Protein AF-A0A3C0AUP3-F1 (afdb_monomer_lite)

Foldseek 3Di:
DDDDDDDDDDDDDDDDDDPDPDDDDPDDPDDPPPQPDFAEAEELADPVPDPPVLSVLNVVQGHYFYQNLWDKDFDDQDPVLLVVVLVFLEEEELDPVLLVLCVPPPLQSNCVSRLAGEYEYLAPVSVVVLCVDPSCVSYHYDYFPFSDDVSSLVVVVVDDLGQYEYEAAPVCVPPDPHPPSYHYRYGMYTDDDPVSLVVSLCSLVVSKDWDADPVPGIRIHAHAEYEDEALSSVVSVVVSCVVCVVRHDPAHAAAYLDDRNQVSQCVVPHGHDFAPGRHPSVVRSSVVRSDD

Secondary structure (DSSP, 8-state):
----------------------------S-------S-EEEEESS-GGGS-HHHHHHHHHHSEEEE----EEEEPPPPHHHHHHHHT-SEEEE-SHHHHHHHHHHTHHHHHHH-TT-EEEES-HHHHHHHHT-GGGTTSEEE--SSSSHHHHHHHHHHS----EEEEEEGGGGGS----TTEEEEEEEEEE--HHHHHHHHHHHHHH--EEEETTTEEEEPEEEEEEE-SHHHHHHHHHHHHH-GGGEEEEEEEEESSHHHHHHHGGGT--EE--SS-SSHHHHHHHHHH--

Radius of gyration: 23.31 Å; chains: 1; bounding box: 85×40×67 Å

Structure (mmCIF, N/CA/C/O backbone):
data_AF-A0A3C0AUP3-F1
#
_entry.id   AF-A0A3C0AUP3-F1
#
loop_
_atom_site.group_PDB
_atom_site.id
_atom_site.type_symbol
_atom_site.label_atom_id
_atom_site.label_alt_id
_atom_site.label_comp_id
_atom_site.label_asym_id
_atom_site.label_entity_id
_atom_site.label_seq_id
_atom_site.pdbx_PDB_ins_code
_atom_site.Cartn_x
_atom_site.Cartn_y
_atom_site.Cartn_z
_atom_site.occupancy
_atom_site.B_iso_or_equiv
_atom_site.auth_seq_id
_atom_site.auth_comp_id
_atom_site.auth_asym_id
_atom_site.auth_atom_id
_atom_site.pdbx_PDB_model_num
ATOM 1 N N . MET A 1 1 ? 55.447 20.901 16.775 1.00 31.39 1 MET A N 1
ATOM 2 C CA . MET A 1 1 ? 55.086 22.235 17.278 1.00 31.39 1 MET A CA 1
ATOM 3 C C . MET A 1 1 ? 53.971 22.727 16.378 1.00 31.39 1 MET A C 1
ATOM 5 O O . MET A 1 1 ? 54.200 22.839 15.185 1.00 31.39 1 MET A O 1
ATOM 9 N N . GLU A 1 2 ? 52.789 22.839 16.980 1.00 30.27 2 GLU A N 1
ATOM 10 C CA . GLU A 1 2 ? 51.561 23.500 16.511 1.00 30.27 2 GLU A CA 1
ATOM 11 C C . GLU A 1 2 ? 50.776 22.915 15.317 1.00 30.27 2 GLU A C 1
ATOM 13 O O . GLU A 1 2 ? 51.163 22.975 14.154 1.00 30.27 2 GLU A O 1
ATOM 18 N N . GLN A 1 3 ? 49.611 22.362 15.684 1.00 28.72 3 GLN A N 1
ATOM 19 C CA . GLN A 1 3 ? 48.396 22.220 14.876 1.00 28.72 3 GLN A CA 1
ATOM 20 C C 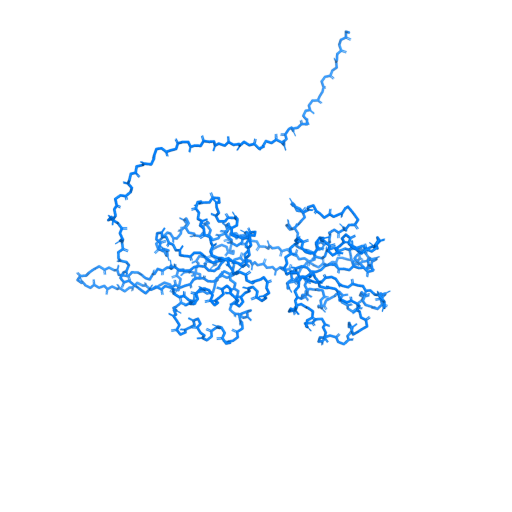. GLN A 1 3 ? 47.790 23.596 14.546 1.00 28.72 3 GLN A C 1
ATOM 22 O O . GLN A 1 3 ? 48.057 24.571 15.250 1.00 28.72 3 GLN A O 1
ATOM 27 N N . PRO A 1 4 ? 46.824 23.618 13.613 1.00 31.97 4 PRO A N 1
ATOM 28 C CA . PRO A 1 4 ? 45.550 24.242 13.947 1.00 31.97 4 PRO A CA 1
ATOM 29 C C . PRO A 1 4 ? 44.333 23.342 13.681 1.00 31.97 4 PRO A C 1
ATOM 31 O O . PRO A 1 4 ? 44.315 22.492 12.791 1.00 31.97 4 PRO A O 1
ATOM 34 N N . GLU A 1 5 ? 43.330 23.567 14.527 1.00 29.69 5 GLU A N 1
ATOM 35 C CA . GLU A 1 5 ? 41.989 22.993 14.572 1.00 29.69 5 GLU A CA 1
ATOM 36 C C . GLU A 1 5 ? 41.148 23.322 13.331 1.00 29.69 5 GLU A C 1
ATOM 38 O O . GLU A 1 5 ? 41.246 24.410 12.766 1.00 29.69 5 GLU A O 1
ATOM 43 N N . THR A 1 6 ? 40.227 22.422 12.975 1.00 26.83 6 THR A N 1
ATOM 44 C CA . THR A 1 6 ? 38.806 22.774 12.788 1.00 26.83 6 THR A CA 1
ATOM 45 C C . THR A 1 6 ? 37.937 21.514 12.707 1.00 26.83 6 THR A C 1
ATOM 47 O O . THR A 1 6 ? 38.007 20.725 11.773 1.00 26.83 6 THR A O 1
ATOM 50 N N . ASP A 1 7 ? 37.140 21.350 13.761 1.00 23.80 7 ASP A N 1
ATOM 51 C CA . ASP A 1 7 ? 35.720 21.000 13.773 1.00 23.80 7 ASP A CA 1
ATOM 52 C C . ASP A 1 7 ? 35.150 19.763 13.042 1.00 23.80 7 ASP A C 1
ATOM 54 O O . ASP A 1 7 ? 35.050 19.672 11.824 1.00 23.80 7 ASP A O 1
ATOM 58 N N . ARG A 1 8 ? 34.528 18.928 13.891 1.00 29.02 8 ARG A N 1
ATOM 59 C CA . ARG A 1 8 ? 33.226 18.261 13.704 1.00 29.02 8 ARG A CA 1
ATOM 60 C C . ARG A 1 8 ? 33.082 17.309 12.513 1.00 29.02 8 ARG A C 1
ATOM 62 O O . ARG A 1 8 ? 32.451 17.624 11.509 1.00 29.02 8 ARG A O 1
ATOM 69 N N . VAL A 1 9 ? 33.404 16.041 12.767 1.00 25.95 9 VAL A N 1
ATOM 70 C CA . VAL A 1 9 ? 32.610 14.931 12.221 1.00 25.95 9 VAL A CA 1
ATOM 71 C C . VAL A 1 9 ? 31.988 14.174 13.385 1.00 25.95 9 VAL A C 1
ATOM 73 O O . VAL A 1 9 ? 32.650 13.449 14.123 1.00 25.95 9 VAL A O 1
ATOM 76 N N . ALA A 1 10 ? 30.694 14.426 13.565 1.00 22.98 10 ALA A N 1
ATOM 77 C CA . ALA A 1 10 ? 29.842 13.781 14.540 1.00 22.98 10 ALA A CA 1
ATOM 78 C C . ALA A 1 10 ? 29.720 12.279 14.241 1.00 22.98 10 ALA A C 1
ATOM 80 O O . ALA A 1 10 ? 29.172 11.845 13.229 1.00 22.98 10 ALA A O 1
ATOM 81 N N . SER A 1 11 ? 30.238 11.510 15.183 1.00 23.23 11 SER A N 1
ATOM 82 C CA . SER A 1 11 ? 29.760 10.216 15.647 1.00 23.23 11 SER A CA 1
ATOM 83 C C . SER A 1 11 ? 28.237 10.050 15.576 1.00 23.23 11 SER A C 1
ATOM 85 O O . SER A 1 11 ? 27.538 10.749 16.294 1.00 23.23 11 SER A O 1
ATOM 87 N N . ILE A 1 12 ? 27.729 9.055 14.831 1.00 25.02 12 ILE A N 1
ATOM 88 C CA . ILE A 1 12 ? 26.476 8.340 15.170 1.00 25.02 12 ILE A CA 1
ATOM 89 C C . ILE A 1 12 ? 26.575 6.865 14.719 1.00 25.02 12 ILE A C 1
ATOM 91 O O . ILE A 1 12 ? 25.921 6.414 13.783 1.00 25.02 12 ILE A O 1
ATOM 95 N N . PHE A 1 13 ? 27.402 6.096 15.424 1.00 25.95 13 PHE A N 1
ATOM 96 C CA . PHE A 1 13 ? 27.106 4.700 15.744 1.00 25.95 13 PHE A CA 1
ATOM 97 C C . PHE A 1 13 ? 26.850 4.675 17.249 1.00 25.95 13 PHE A C 1
ATOM 99 O O . PHE A 1 13 ? 27.797 4.760 18.019 1.00 25.95 13 PHE A O 1
ATOM 106 N N . TYR A 1 14 ? 25.587 4.596 17.665 1.00 23.02 14 TYR A N 1
ATOM 107 C CA . TYR A 1 14 ? 25.226 4.211 19.028 1.00 23.02 14 TYR A CA 1
ATOM 108 C C . TYR A 1 14 ? 23.968 3.345 18.980 1.00 23.02 14 TYR A C 1
ATOM 110 O O . TYR A 1 14 ? 22.836 3.814 18.912 1.00 23.02 14 TYR A O 1
ATOM 118 N N . PHE A 1 15 ? 24.219 2.037 18.960 1.00 25.83 15 PHE A N 1
ATOM 119 C CA . PHE A 1 15 ? 23.380 1.059 19.633 1.00 25.83 15 PHE A CA 1
ATOM 120 C C . PHE A 1 15 ? 23.578 1.292 21.136 1.00 25.83 15 PHE A C 1
ATOM 122 O O . PHE A 1 15 ? 24.656 0.999 21.645 1.00 25.83 15 PHE A O 1
ATOM 129 N N . GLU A 1 16 ? 22.565 1.774 21.853 1.00 22.83 16 GLU A N 1
ATOM 130 C CA . GLU A 1 16 ? 22.506 1.590 23.304 1.00 22.83 16 GLU A CA 1
ATOM 131 C C . GLU A 1 16 ? 21.359 0.649 23.655 1.00 22.83 16 GLU A C 1
ATOM 133 O O . GLU A 1 16 ? 20.175 0.934 23.476 1.00 22.83 16 GLU A O 1
ATOM 138 N N . ARG A 1 17 ? 21.767 -0.511 24.174 1.00 25.06 17 ARG A N 1
ATOM 139 C CA . ARG A 1 17 ? 21.008 -1.296 25.139 1.00 25.06 17 ARG A CA 1
ATOM 140 C C . ARG A 1 17 ? 20.703 -0.397 26.335 1.00 25.06 17 ARG A C 1
ATOM 142 O O . ARG A 1 17 ? 21.597 -0.135 27.130 1.00 25.06 17 ARG A O 1
ATOM 149 N N . VAL A 1 18 ? 19.442 -0.043 26.530 1.00 21.59 18 VAL A N 1
ATOM 150 C CA . VAL A 1 18 ? 18.950 0.260 27.875 1.00 21.59 18 VAL A CA 1
ATOM 151 C C . VAL A 1 18 ? 18.301 -1.011 28.401 1.00 21.59 18 VAL A C 1
ATOM 153 O O . VAL A 1 18 ? 17.183 -1.373 28.040 1.00 21.59 18 VAL A O 1
ATOM 156 N N . ILE A 1 19 ? 19.060 -1.727 29.230 1.00 25.47 19 ILE A N 1
ATOM 157 C CA . ILE A 1 19 ? 18.513 -2.685 30.185 1.00 25.47 19 ILE A CA 1
ATOM 158 C C . ILE A 1 19 ? 17.767 -1.840 31.216 1.00 25.47 19 ILE A C 1
ATOM 160 O O . ILE A 1 19 ? 18.381 -1.270 32.111 1.00 25.47 19 ILE A O 1
ATOM 164 N N . ASN A 1 20 ? 16.449 -1.737 31.073 1.00 22.84 20 ASN A N 1
ATOM 165 C CA . ASN A 1 20 ? 15.593 -1.256 32.146 1.00 22.84 20 ASN A CA 1
ATOM 166 C C . ASN A 1 20 ? 15.032 -2.477 32.873 1.00 22.84 20 ASN A C 1
ATOM 168 O O . ASN A 1 20 ? 14.064 -3.101 32.442 1.00 22.84 20 ASN A O 1
ATOM 172 N N . ILE A 1 21 ? 15.691 -2.824 33.979 1.00 25.58 21 ILE A N 1
ATOM 173 C CA . ILE A 1 21 ? 15.114 -3.648 35.038 1.00 25.58 21 ILE A CA 1
ATOM 174 C C . ILE A 1 21 ? 14.026 -2.785 35.680 1.00 25.58 21 ILE A C 1
ATOM 176 O O . ILE A 1 21 ? 14.316 -1.953 36.534 1.00 25.58 21 ILE A O 1
ATOM 180 N N . PHE A 1 22 ? 12.776 -2.960 35.254 1.00 24.69 22 PHE A N 1
ATOM 181 C CA . PHE A 1 22 ? 11.633 -2.569 36.068 1.00 24.69 22 PHE A CA 1
ATOM 182 C C . PHE A 1 22 ? 11.061 -3.818 36.718 1.00 24.69 22 PHE A C 1
ATOM 184 O O . PHE A 1 22 ? 10.648 -4.771 36.058 1.00 24.69 22 PHE A O 1
ATOM 191 N N . VAL A 1 23 ? 11.107 -3.787 38.045 1.00 25.53 23 VAL A N 1
ATOM 192 C CA . VAL A 1 23 ? 10.466 -4.719 38.962 1.00 25.53 23 VAL A CA 1
ATOM 193 C C . VAL A 1 23 ? 9.013 -4.902 38.529 1.00 25.53 23 VAL A C 1
ATOM 195 O O . VAL A 1 23 ? 8.250 -3.940 38.464 1.00 25.53 23 VAL A O 1
ATOM 198 N N . ALA A 1 24 ? 8.645 -6.143 38.215 1.00 26.62 24 ALA A N 1
ATOM 199 C CA . ALA A 1 24 ? 7.267 -6.532 37.981 1.00 26.62 24 ALA A CA 1
ATOM 200 C C . ALA A 1 24 ? 6.465 -6.308 39.270 1.00 26.62 24 ALA A C 1
ATOM 202 O O . ALA A 1 24 ? 6.521 -7.117 40.195 1.00 26.62 24 ALA A O 1
ATOM 203 N N . ALA A 1 25 ? 5.725 -5.204 39.341 1.00 25.94 25 ALA A N 1
ATOM 204 C CA . ALA A 1 25 ? 4.598 -5.114 40.252 1.00 25.94 25 ALA A CA 1
ATOM 205 C C . ALA A 1 25 ? 3.462 -5.968 39.657 1.00 25.94 25 ALA A C 1
ATOM 207 O O . ALA A 1 25 ? 3.176 -5.834 38.461 1.00 25.94 25 ALA A O 1
ATOM 208 N N . PRO A 1 26 ? 2.823 -6.865 40.427 1.00 26.72 26 PRO A N 1
ATOM 209 C CA . PRO A 1 26 ? 1.690 -7.628 39.928 1.00 26.72 26 PRO A CA 1
ATOM 210 C C . PRO A 1 26 ? 0.547 -6.651 39.634 1.00 26.72 26 PRO A C 1
ATOM 212 O O . PRO A 1 26 ? -0.009 -6.035 40.541 1.00 26.72 26 PRO A O 1
ATOM 215 N N . VAL A 1 27 ? 0.217 -6.475 38.353 1.00 31.92 27 VAL A N 1
ATOM 216 C CA . VAL A 1 27 ? -0.962 -5.707 37.947 1.00 31.92 27 VAL A CA 1
ATOM 217 C C . VAL A 1 27 ? -2.180 -6.522 38.361 1.00 31.92 27 VAL A C 1
ATOM 219 O O . VAL A 1 27 ? -2.434 -7.596 37.815 1.00 31.92 27 VAL A O 1
ATOM 222 N N . SER A 1 28 ? -2.881 -6.022 39.377 1.00 29.12 28 SER A N 1
ATOM 223 C CA . SER A 1 28 ? -4.125 -6.597 39.875 1.00 29.12 28 SER A CA 1
ATOM 224 C C . SER A 1 28 ? -5.154 -6.692 38.743 1.00 29.12 28 SER A C 1
ATOM 226 O O . SER A 1 28 ? -5.215 -5.837 37.858 1.00 29.12 28 SER A O 1
ATOM 228 N N . SER A 1 29 ? -5.939 -7.761 38.754 1.00 36.09 29 SER A N 1
ATOM 229 C CA . SER A 1 29 ? -6.858 -8.182 37.695 1.00 36.09 29 SER A CA 1
ATOM 230 C C . SER A 1 29 ? -8.161 -7.375 37.591 1.00 36.09 29 SER A C 1
ATOM 232 O O . SER A 1 29 ? -9.115 -7.854 36.982 1.00 36.09 29 SER A O 1
ATOM 234 N N . GLU A 1 30 ? -8.232 -6.162 38.134 1.00 36.84 30 GLU A N 1
ATOM 235 C CA . GLU A 1 30 ? -9.473 -5.385 38.218 1.00 36.84 30 GLU A CA 1
ATOM 236 C C . GLU A 1 30 ? -9.267 -3.942 37.757 1.00 36.84 30 GLU A C 1
ATOM 238 O O . GLU A 1 30 ? -9.132 -3.033 38.557 1.00 36.84 30 GLU A O 1
ATOM 243 N N . ASP A 1 31 ? -9.237 -3.740 36.440 1.00 33.03 31 ASP A N 1
ATOM 244 C CA . ASP A 1 31 ? -9.545 -2.441 35.822 1.00 33.03 31 ASP A CA 1
ATOM 245 C C . ASP A 1 31 ? -9.979 -2.653 34.360 1.00 33.03 31 ASP A C 1
ATOM 247 O O . ASP A 1 31 ? -9.465 -2.078 33.401 1.00 33.03 31 ASP A O 1
ATOM 251 N N . ARG A 1 32 ? -1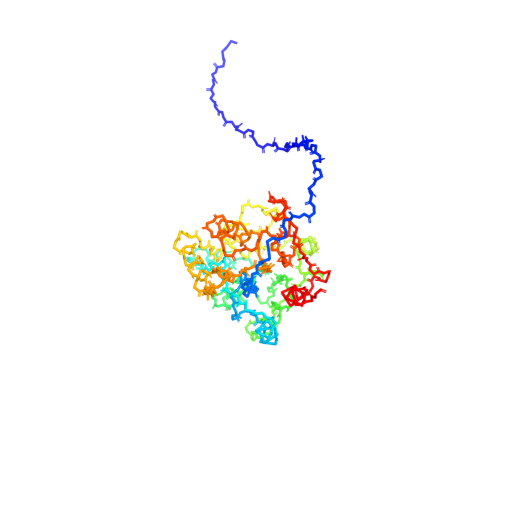0.945 -3.557 34.148 1.00 37.94 32 ARG A N 1
ATOM 252 C CA . ARG A 1 32 ? -11.695 -3.568 32.887 1.00 37.94 32 ARG A CA 1
ATOM 253 C C . ARG A 1 32 ? -12.739 -2.465 32.978 1.00 37.94 32 ARG A C 1
ATOM 255 O O . ARG A 1 32 ? -13.850 -2.715 33.439 1.00 37.94 32 ARG A O 1
ATOM 262 N N . ARG A 1 33 ? -12.408 -1.255 32.516 1.00 47.78 33 ARG A N 1
ATOM 263 C CA . ARG A 1 33 ? -13.438 -0.271 32.158 1.00 47.78 33 ARG A CA 1
ATOM 264 C C . ARG A 1 33 ? -14.380 -0.935 31.157 1.00 47.78 33 ARG A C 1
ATOM 266 O O . ARG A 1 33 ? -14.000 -1.238 30.028 1.00 47.78 33 ARG A O 1
ATOM 273 N N . ILE A 1 34 ? -15.597 -1.235 31.599 1.00 48.25 34 ILE A N 1
ATOM 274 C CA . ILE A 1 34 ? -16.638 -1.781 30.736 1.00 48.25 34 ILE A CA 1
ATOM 275 C C . ILE A 1 34 ? -17.122 -0.620 29.871 1.00 48.25 34 ILE A C 1
ATOM 277 O O . ILE A 1 34 ? -17.916 0.208 30.312 1.00 48.25 34 ILE A O 1
ATOM 281 N N . TYR A 1 35 ? -16.614 -0.531 28.643 1.00 51.62 35 TYR A N 1
ATOM 282 C CA . TYR A 1 35 ? -17.151 0.398 27.657 1.00 51.62 35 TYR A CA 1
ATOM 283 C C . TYR A 1 35 ? -18.581 -0.030 27.314 1.00 51.62 35 TYR A C 1
ATOM 285 O O . TYR A 1 35 ? -18.813 -1.139 26.837 1.00 51.62 35 TYR A O 1
ATOM 293 N N . SER A 1 36 ? -19.549 0.837 27.603 1.00 56.88 36 SER A N 1
ATOM 294 C CA . SER A 1 36 ? -20.980 0.580 27.408 1.00 56.88 36 SER A CA 1
ATOM 295 C C . SER A 1 36 ? -21.523 1.102 26.066 1.00 56.88 36 SER A C 1
ATOM 297 O O . SER A 1 36 ? -22.707 0.893 25.770 1.00 56.88 36 SER A O 1
ATOM 299 N N . GLY A 1 37 ? -20.682 1.776 25.265 1.00 65.19 37 GLY A N 1
ATOM 300 C CA . GLY A 1 37 ? -20.965 2.219 23.892 1.00 65.19 37 GLY A CA 1
ATOM 301 C C . GLY A 1 37 ? -20.633 1.161 22.834 1.00 65.19 37 GLY A C 1
ATOM 302 O O . GLY A 1 37 ? -20.264 0.032 23.163 1.00 65.19 37 GLY A O 1
ATOM 303 N N . ARG A 1 38 ? -20.794 1.486 21.544 1.00 81.94 38 ARG A N 1
ATOM 304 C CA . ARG A 1 38 ? -20.503 0.531 20.464 1.00 81.94 38 ARG A CA 1
ATOM 305 C C . ARG A 1 38 ? -18.998 0.358 20.302 1.00 81.94 38 ARG A C 1
ATOM 307 O O . ARG A 1 38 ? -18.231 1.320 20.295 1.00 81.94 38 ARG A O 1
ATOM 314 N N . MET A 1 39 ? -18.589 -0.882 20.072 1.00 89.56 39 MET A N 1
ATOM 315 C CA . MET A 1 39 ? -17.222 -1.197 19.681 1.00 89.56 39 MET A CA 1
ATOM 316 C C . MET A 1 39 ? -17.054 -0.901 18.190 1.00 89.56 39 MET A C 1
ATOM 318 O O . MET A 1 39 ? -17.775 -1.459 17.368 1.00 89.56 39 MET A O 1
ATOM 322 N N . SER A 1 40 ? -16.107 -0.030 17.853 1.00 94.25 40 SER A N 1
ATOM 323 C CA . SER A 1 40 ? -15.775 0.350 16.478 1.00 94.25 40 SER A CA 1
ATOM 324 C C . SER A 1 40 ? -14.390 -0.155 16.083 1.00 94.25 40 SER A C 1
ATOM 326 O O . SER A 1 40 ? -13.524 -0.412 16.927 1.00 94.25 40 SER A O 1
ATOM 328 N N . TRP A 1 41 ? -14.178 -0.308 14.783 1.00 96.50 41 TRP A N 1
ATOM 329 C CA . TRP A 1 41 ? -12.936 -0.778 14.178 1.00 96.50 41 TRP A CA 1
ATOM 330 C C . TRP A 1 41 ? -12.337 0.323 13.306 1.00 96.50 41 TRP A C 1
ATOM 332 O O . TRP A 1 41 ? -13.061 0.971 12.563 1.00 96.50 41 TRP A O 1
ATOM 342 N N . LEU A 1 42 ? -11.026 0.539 13.368 1.00 97.81 42 LEU A N 1
ATOM 343 C CA . LEU A 1 42 ? -10.335 1.567 12.587 1.00 97.81 42 LEU A CA 1
ATOM 344 C C . LEU A 1 42 ? -9.436 0.924 11.531 1.00 97.81 42 LEU A C 1
ATOM 346 O O . LEU A 1 42 ? -8.604 0.079 11.845 1.00 97.81 42 LEU A O 1
ATOM 350 N N . ILE A 1 43 ? -9.543 1.365 10.282 1.00 97.94 43 ILE A N 1
ATOM 351 C CA . ILE A 1 43 ? -8.671 0.947 9.185 1.00 97.94 43 ILE A CA 1
ATOM 352 C C . ILE A 1 43 ? -7.943 2.178 8.651 1.00 97.94 43 ILE A C 1
ATOM 354 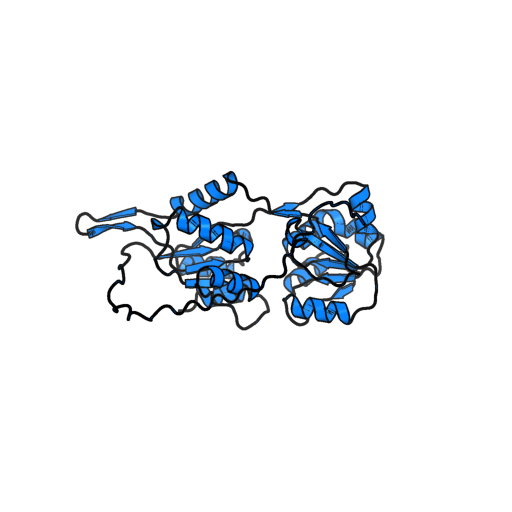O O . ILE A 1 43 ? -8.559 3.124 8.163 1.00 97.94 43 ILE A O 1
ATOM 358 N N . THR A 1 44 ? -6.609 2.162 8.699 1.00 96.31 44 THR A N 1
ATOM 359 C CA . THR A 1 44 ? -5.769 3.307 8.286 1.00 96.31 44 THR A CA 1
ATOM 360 C C . THR A 1 44 ? -5.558 3.411 6.763 1.00 96.31 44 THR A C 1
ATOM 362 O O . THR A 1 44 ? -4.550 3.939 6.283 1.00 96.31 44 THR A O 1
ATOM 365 N N . TYR A 1 45 ? -6.496 2.862 5.987 1.00 92.31 45 TYR A N 1
ATOM 366 C CA . TYR A 1 45 ? -6.446 2.662 4.536 1.00 92.31 45 TYR A CA 1
ATOM 367 C C . TYR A 1 45 ? -7.783 3.078 3.902 1.00 92.31 45 TYR A C 1
ATOM 369 O O . TYR A 1 45 ? -8.813 2.954 4.567 1.00 92.31 45 TYR A O 1
ATOM 377 N N . PRO A 1 46 ? -7.808 3.590 2.656 1.00 90.94 46 PRO A N 1
ATOM 378 C CA . PRO A 1 46 ? -9.053 4.038 2.042 1.00 90.94 46 PRO A CA 1
ATOM 379 C C . PRO A 1 46 ? -9.998 2.872 1.769 1.00 90.94 46 PRO A C 1
ATOM 381 O O . PRO A 1 46 ? -9.582 1.828 1.267 1.00 90.94 46 PRO A O 1
ATOM 384 N N . GLN A 1 47 ? -11.285 3.096 2.040 1.00 92.38 47 GLN A N 1
ATOM 385 C CA . GLN A 1 47 ? -12.356 2.130 1.788 1.00 92.38 47 GLN A CA 1
ATOM 386 C C . GLN A 1 47 ? -12.386 1.667 0.329 1.00 92.38 47 GLN A C 1
ATOM 388 O O . GLN A 1 47 ? -12.572 0.488 0.060 1.00 92.38 47 GLN A O 1
ATOM 393 N N . THR A 1 48 ? -12.138 2.581 -0.613 1.00 89.62 48 THR A N 1
ATOM 394 C CA . THR A 1 48 ? -12.144 2.308 -2.060 1.00 89.62 48 THR A CA 1
ATOM 395 C C . THR A 1 48 ? -11.072 1.316 -2.510 1.00 89.62 48 THR A C 1
ATOM 397 O O . THR A 1 48 ? -11.143 0.806 -3.622 1.00 89.62 48 THR A O 1
ATOM 400 N N . ALA A 1 49 ? -10.071 1.042 -1.670 1.00 86.69 49 ALA A N 1
ATOM 401 C CA . ALA A 1 49 ? -9.016 0.075 -1.949 1.00 86.69 49 ALA A CA 1
ATOM 402 C C . ALA A 1 49 ? -9.229 -1.273 -1.232 1.00 86.69 49 ALA A C 1
ATOM 404 O O . ALA A 1 49 ? -8.379 -2.158 -1.332 1.00 86.69 49 ALA A O 1
ATOM 405 N N . ILE A 1 50 ? -10.338 -1.429 -0.504 1.00 90.38 50 ILE A N 1
ATOM 406 C CA . ILE A 1 50 ? -10.747 -2.684 0.127 1.00 90.38 50 ILE A CA 1
ATOM 407 C C . ILE A 1 50 ? -11.611 -3.459 -0.880 1.00 90.38 50 ILE A C 1
ATOM 409 O O . ILE A 1 50 ? -12.566 -2.886 -1.406 1.00 90.38 50 ILE A O 1
ATOM 413 N N . PRO A 1 51 ? -11.318 -4.745 -1.149 1.00 91.25 51 PRO A N 1
ATOM 414 C CA . PRO A 1 51 ? -12.192 -5.599 -1.951 1.00 91.25 51 PRO A CA 1
ATOM 415 C C . PRO A 1 51 ? -13.640 -5.575 -1.449 1.00 91.25 51 PRO A C 1
ATOM 417 O O . PRO A 1 51 ? -13.876 -5.638 -0.241 1.00 91.25 51 PRO A O 1
ATOM 420 N N . GLU A 1 52 ? -14.607 -5.503 -2.364 1.00 93.00 52 GLU A N 1
ATOM 421 C CA . GLU A 1 52 ? -16.025 -5.328 -2.021 1.00 93.00 52 GLU A CA 1
ATOM 422 C C . GLU A 1 52 ? -16.538 -6.419 -1.070 1.00 93.00 52 GLU A C 1
ATOM 424 O O . GLU A 1 52 ? -17.220 -6.123 -0.087 1.00 93.00 52 GLU A O 1
ATOM 429 N N . ASP A 1 53 ? -16.132 -7.670 -1.298 1.00 95.50 53 ASP A N 1
ATOM 430 C CA . ASP A 1 53 ? -16.494 -8.806 -0.453 1.00 95.50 53 ASP A CA 1
ATOM 431 C C . ASP A 1 53 ? -16.032 -8.620 1.006 1.00 95.50 53 ASP A C 1
ATOM 433 O O . ASP A 1 53 ? -16.763 -8.926 1.952 1.00 95.50 53 ASP A O 1
ATOM 437 N N . LEU A 1 54 ? -14.843 -8.043 1.206 1.00 95.25 54 LEU A N 1
ATOM 438 C CA . LEU A 1 54 ? -14.308 -7.734 2.530 1.00 95.25 54 LEU A CA 1
ATOM 439 C C . LEU A 1 54 ? -14.986 -6.512 3.148 1.00 95.25 54 LEU A C 1
ATOM 441 O O . LEU A 1 54 ? -15.288 -6.529 4.340 1.00 95.25 54 LEU A O 1
ATOM 445 N N . ALA A 1 55 ? -15.265 -5.477 2.353 1.00 94.06 55 ALA A N 1
ATOM 446 C CA . ALA A 1 55 ? -15.963 -4.282 2.820 1.00 94.06 55 ALA A CA 1
ATOM 447 C C . ALA A 1 55 ? -17.365 -4.625 3.355 1.00 94.06 55 ALA A C 1
ATOM 449 O O . ALA A 1 55 ? -17.755 -4.151 4.423 1.00 94.06 55 ALA A O 1
ATOM 450 N N . GLN A 1 56 ? -18.090 -5.513 2.665 1.00 94.19 56 GLN A N 1
ATOM 451 C CA . GLN A 1 56 ? -19.394 -6.008 3.110 1.00 94.19 56 GLN A CA 1
ATOM 452 C C . GLN A 1 56 ? -19.297 -6.817 4.413 1.00 94.19 56 GLN A C 1
ATOM 454 O O . GLN A 1 56 ? -20.149 -6.674 5.291 1.00 94.19 56 GLN A O 1
ATOM 459 N N . ARG A 1 57 ? -18.265 -7.659 4.569 1.00 95.75 57 ARG A N 1
ATOM 460 C CA . ARG A 1 57 ? -18.033 -8.421 5.811 1.00 95.75 57 ARG A CA 1
ATOM 461 C C . ARG A 1 57 ? -17.717 -7.498 6.987 1.00 95.75 57 ARG A C 1
ATOM 463 O O . ARG A 1 57 ? -18.341 -7.633 8.034 1.00 95.75 57 ARG A O 1
ATOM 470 N N . LEU A 1 58 ? -16.825 -6.526 6.795 1.00 94.75 58 LEU A N 1
ATOM 471 C CA . LEU A 1 58 ? -16.484 -5.514 7.800 1.00 94.75 58 LEU A CA 1
ATOM 472 C C . LEU A 1 58 ? -17.723 -4.741 8.270 1.00 94.75 58 LEU A C 1
ATOM 474 O O . LEU A 1 58 ? -17.953 -4.637 9.473 1.00 94.75 58 LEU A O 1
ATOM 478 N N . ALA A 1 59 ? -18.560 -4.283 7.333 1.00 91.56 59 ALA A N 1
ATOM 479 C CA . ALA A 1 59 ? -19.787 -3.546 7.639 1.00 91.56 59 ALA A CA 1
ATOM 480 C C . ALA A 1 59 ? -20.816 -4.369 8.436 1.00 91.56 59 ALA A C 1
ATOM 482 O O . ALA A 1 59 ? -21.545 -3.815 9.254 1.00 91.56 59 ALA A O 1
ATOM 483 N N . LYS A 1 60 ? -20.874 -5.692 8.221 1.00 92.12 60 LYS A N 1
ATOM 484 C CA . LYS A 1 60 ? -21.741 -6.599 8.993 1.00 92.12 60 LYS A CA 1
ATOM 485 C C . LYS A 1 60 ? -21.207 -6.880 10.399 1.00 92.12 60 LYS A C 1
ATOM 487 O O . LYS A 1 60 ? -21.996 -7.176 11.292 1.00 92.12 60 LYS A O 1
ATOM 492 N N . SER A 1 61 ? -19.890 -6.839 10.592 1.00 90.62 61 SER A N 1
ATOM 493 C CA . SER A 1 61 ? -19.251 -7.222 11.855 1.00 90.62 61 SER A CA 1
ATOM 494 C C . SER A 1 61 ? -19.150 -6.082 12.865 1.00 90.62 61 SER A C 1
ATOM 496 O O . SER A 1 61 ? -19.261 -6.334 14.064 1.00 90.62 61 SER A O 1
ATOM 498 N N . SER A 1 62 ? -18.897 -4.853 12.412 1.00 88.62 62 SER A N 1
ATOM 499 C CA . SER A 1 62 ? -18.639 -3.714 13.296 1.00 88.62 62 SER A CA 1
ATOM 500 C C . SER A 1 62 ? -18.797 -2.380 12.568 1.00 88.62 62 SER A C 1
ATOM 502 O O . SER A 1 62 ? -18.695 -2.304 11.341 1.00 88.62 62 SER A O 1
ATOM 504 N N . ASN A 1 63 ? -18.964 -1.300 13.333 1.00 91.69 63 ASN A N 1
ATOM 505 C CA . ASN A 1 63 ? -18.810 0.049 12.801 1.00 91.69 63 ASN A CA 1
ATOM 506 C C . ASN A 1 63 ? -17.344 0.264 12.393 1.00 91.69 63 ASN A C 1
ATOM 508 O O . ASN A 1 63 ? -16.470 0.422 13.246 1.00 91.69 63 ASN A O 1
ATOM 512 N N . THR A 1 64 ? -17.069 0.228 11.089 1.00 95.00 64 THR A N 1
ATOM 513 C CA . THR A 1 64 ? -15.708 0.334 10.551 1.00 95.00 64 THR A CA 1
ATOM 514 C C . THR A 1 64 ? -15.434 1.751 10.058 1.00 95.00 64 THR A C 1
ATOM 516 O O . THR A 1 64 ? -16.069 2.233 9.123 1.00 95.00 64 THR A O 1
ATOM 519 N N . ILE A 1 65 ? -14.447 2.400 10.666 1.00 96.19 65 ILE A N 1
ATOM 520 C CA . ILE A 1 65 ? -13.966 3.738 10.340 1.00 96.19 65 ILE A CA 1
ATOM 521 C C . ILE A 1 65 ? -12.794 3.603 9.373 1.00 96.19 65 ILE A C 1
ATOM 523 O O . ILE A 1 65 ? -11.757 3.029 9.712 1.00 96.19 65 ILE A O 1
ATOM 527 N N . TYR A 1 66 ? -12.924 4.181 8.185 1.00 96.38 66 TYR A N 1
ATOM 528 C CA . TYR A 1 66 ? -11.825 4.280 7.228 1.00 96.38 66 TYR A CA 1
ATOM 529 C C . TYR A 1 66 ? -11.159 5.646 7.368 1.00 96.38 66 TYR A C 1
ATOM 531 O O . TYR A 1 66 ? -11.728 6.665 6.985 1.00 96.38 66 TYR A O 1
ATOM 539 N N . CYS A 1 67 ? -9.945 5.673 7.916 1.00 96.69 67 CYS A N 1
ATOM 540 C CA . CYS A 1 67 ? -9.181 6.900 8.134 1.00 96.69 67 CYS A CA 1
ATOM 541 C C . CYS A 1 67 ? -7.793 6.767 7.495 1.00 96.69 67 CYS A C 1
ATOM 543 O O . CYS A 1 67 ? -6.845 6.343 8.157 1.00 96.69 67 CYS A O 1
ATOM 545 N N . PRO A 1 68 ? -7.643 7.063 6.192 1.00 94.06 68 PRO A N 1
ATOM 546 C CA . PRO A 1 68 ? -6.363 6.940 5.505 1.00 94.06 68 PRO A CA 1
ATOM 547 C C . PRO A 1 68 ? -5.303 7.836 6.146 1.00 94.06 68 PRO A C 1
ATOM 549 O O . PRO A 1 68 ? -5.408 9.057 6.121 1.00 94.06 68 PRO A O 1
ATOM 552 N N . LEU A 1 69 ? -4.235 7.234 6.670 1.00 93.88 69 LEU A N 1
ATOM 553 C CA . LEU A 1 69 ? -3.131 7.978 7.297 1.00 93.88 69 LEU A CA 1
ATOM 554 C C . LEU A 1 69 ? -1.944 8.154 6.351 1.00 93.88 69 LEU A C 1
ATOM 556 O O . LEU A 1 69 ? -0.795 8.269 6.777 1.00 93.88 69 LEU A O 1
ATOM 560 N N . ARG A 1 70 ? -2.203 8.122 5.045 1.00 88.62 70 ARG A N 1
ATOM 561 C CA . ARG A 1 70 ? -1.231 8.349 3.976 1.00 88.62 70 ARG A CA 1
ATOM 562 C C . ARG A 1 70 ? -1.897 9.179 2.898 1.00 88.62 70 ARG A C 1
ATOM 564 O O . ARG A 1 70 ? -2.902 8.744 2.345 1.00 88.62 70 ARG A O 1
ATOM 571 N N . PHE A 1 71 ? -1.292 10.312 2.575 1.00 87.44 71 PHE A N 1
ATOM 572 C CA . PHE A 1 71 ? -1.712 11.137 1.460 1.00 87.44 71 PHE A CA 1
ATOM 573 C C . PHE A 1 71 ? -0.557 11.184 0.471 1.00 87.44 71 PHE A C 1
ATOM 575 O O . PHE A 1 71 ? 0.516 11.707 0.758 1.00 87.44 71 PHE A O 1
ATOM 582 N N . LEU A 1 72 ? -0.729 10.462 -0.629 1.00 89.00 72 LEU A N 1
ATOM 583 C CA . LEU A 1 72 ? 0.314 10.252 -1.617 1.00 89.00 72 LEU A CA 1
ATOM 584 C C . LEU A 1 72 ? -0.047 11.043 -2.867 1.00 89.00 72 LEU A C 1
ATOM 586 O O . LEU A 1 72 ? -1.153 10.883 -3.384 1.00 89.00 72 LEU A O 1
ATOM 590 N N . GLU A 1 73 ? 0.897 11.830 -3.367 1.00 91.12 73 GLU A N 1
ATOM 591 C CA . GLU A 1 73 ? 0.729 12.620 -4.586 1.00 91.12 73 GLU A CA 1
ATOM 592 C C . GLU A 1 73 ? 1.832 12.294 -5.593 1.00 91.12 73 GLU A C 1
ATOM 594 O O . GLU A 1 73 ? 2.996 12.188 -5.186 1.00 91.12 73 GLU A O 1
ATOM 599 N N . PRO A 1 74 ? 1.505 12.116 -6.889 1.00 93.94 74 PRO A N 1
ATOM 600 C CA . PRO A 1 74 ? 2.518 11.990 -7.929 1.00 93.94 74 PRO A CA 1
ATOM 601 C C . PRO A 1 74 ? 3.437 13.214 -7.930 1.00 93.94 74 PRO A C 1
ATOM 603 O O . PRO A 1 74 ? 2.977 14.343 -7.774 1.00 93.94 74 PRO A O 1
ATOM 606 N N . LEU A 1 75 ? 4.734 12.990 -8.122 1.00 92.06 75 LEU A N 1
ATOM 607 C CA . LEU A 1 75 ? 5.681 14.072 -8.358 1.00 92.06 75 LEU A CA 1
ATOM 608 C C . LEU A 1 75 ? 5.772 14.302 -9.869 1.00 92.06 75 LEU A C 1
ATOM 610 O O . LEU A 1 75 ? 6.123 13.365 -10.591 1.00 92.06 75 LEU A O 1
ATOM 614 N N . PRO A 1 76 ? 5.477 15.514 -10.367 1.00 88.38 76 PRO A N 1
ATOM 615 C CA . PRO A 1 76 ? 5.695 15.821 -11.770 1.00 88.38 76 PRO A CA 1
ATOM 616 C C . PRO A 1 76 ? 7.198 15.783 -12.055 1.00 88.38 76 PRO A C 1
ATOM 618 O O . PRO A 1 76 ? 7.969 16.531 -11.457 1.00 88.38 76 PRO A O 1
ATOM 621 N N . LEU A 1 77 ? 7.610 14.892 -12.958 1.00 89.12 77 LEU A N 1
ATOM 622 C CA . LEU A 1 77 ? 8.994 14.813 -13.413 1.00 89.12 77 LEU A CA 1
ATOM 623 C C . LEU A 1 77 ? 9.237 15.876 -14.483 1.00 89.12 77 LEU A C 1
ATOM 625 O O . LEU A 1 77 ? 8.529 15.905 -15.495 1.00 89.12 77 LEU A O 1
ATOM 629 N N . ASP A 1 78 ? 10.255 16.711 -14.286 1.00 90.38 78 ASP A N 1
ATOM 630 C CA . ASP A 1 78 ? 10.726 17.612 -15.336 1.00 90.38 78 ASP A CA 1
ATOM 631 C C . ASP A 1 78 ? 11.357 16.829 -16.508 1.00 90.38 78 ASP A C 1
ATOM 633 O O . ASP A 1 78 ? 11.562 15.612 -16.449 1.00 90.38 78 ASP A O 1
ATOM 637 N N . ALA A 1 79 ? 11.673 17.523 -17.605 1.00 90.38 79 ALA A N 1
ATOM 638 C CA . ALA A 1 79 ? 12.223 16.887 -18.802 1.00 90.38 79 ALA A CA 1
ATOM 639 C C . ALA A 1 79 ? 13.545 16.139 -18.540 1.00 90.38 79 ALA A C 1
ATOM 641 O O . ALA A 1 79 ? 13.781 15.083 -19.127 1.00 90.38 79 ALA A O 1
ATOM 642 N N . ARG A 1 80 ? 14.392 16.652 -17.639 1.00 91.19 80 ARG A N 1
ATOM 643 C CA . ARG A 1 80 ? 15.682 16.042 -17.298 1.00 91.19 80 ARG A CA 1
ATOM 644 C C . ARG A 1 80 ? 15.485 14.798 -16.440 1.00 91.19 80 ARG A C 1
ATOM 646 O O . ARG A 1 80 ? 16.101 13.776 -16.715 1.00 91.19 80 ARG A O 1
ATOM 653 N N . GLN A 1 81 ? 14.632 14.874 -15.424 1.00 90.94 81 GLN A N 1
ATOM 654 C CA . GLN A 1 81 ? 14.279 13.750 -14.558 1.00 90.94 81 GLN A CA 1
ATOM 655 C C . GLN A 1 81 ? 13.601 12.634 -15.349 1.00 90.94 81 GLN A C 1
ATOM 657 O O . GLN A 1 81 ? 13.897 11.459 -15.145 1.00 90.94 81 GLN A O 1
ATOM 662 N N . ARG A 1 82 ? 12.720 13.001 -16.286 1.00 93.19 82 ARG A N 1
ATOM 663 C CA . ARG A 1 82 ? 12.088 12.053 -17.198 1.00 93.19 82 ARG A CA 1
ATOM 664 C C . ARG A 1 82 ? 13.135 11.387 -18.089 1.00 93.19 82 ARG A C 1
ATOM 666 O O . ARG A 1 82 ? 13.157 10.167 -18.141 1.00 93.19 82 ARG A O 1
ATOM 673 N N . ALA A 1 83 ? 14.027 12.147 -18.725 1.00 92.00 83 ALA A N 1
ATOM 674 C CA . ALA A 1 83 ? 15.099 11.577 -19.546 1.00 92.00 83 ALA A CA 1
ATOM 675 C C . ALA A 1 83 ? 16.029 10.643 -18.747 1.00 92.00 83 ALA A C 1
ATOM 677 O O . ALA A 1 83 ? 16.386 9.578 -19.242 1.00 92.00 83 ALA A O 1
ATOM 678 N N . ASP A 1 84 ? 16.375 11.008 -17.508 1.00 91.06 84 ASP A N 1
ATOM 679 C CA . ASP A 1 84 ? 17.177 10.166 -16.612 1.00 91.06 84 ASP A CA 1
ATOM 680 C C . ASP A 1 84 ? 16.457 8.851 -16.284 1.00 91.06 84 ASP A C 1
ATOM 682 O O . ASP A 1 84 ? 17.023 7.784 -16.492 1.00 91.06 84 ASP A O 1
ATOM 686 N N . LEU A 1 85 ? 15.185 8.897 -15.862 1.00 93.06 85 LEU A N 1
ATOM 687 C CA . LEU A 1 85 ? 14.380 7.696 -15.588 1.00 93.06 85 LEU A CA 1
ATOM 688 C C . LEU A 1 85 ? 14.306 6.770 -16.804 1.00 93.06 85 LEU A C 1
ATOM 690 O O . LEU A 1 85 ? 14.434 5.553 -16.690 1.00 93.06 85 LEU A O 1
ATOM 694 N N . LEU A 1 86 ? 14.102 7.360 -17.973 1.00 94.50 86 LEU A N 1
ATOM 695 C CA . LEU A 1 86 ? 13.961 6.659 -19.237 1.00 94.50 86 LEU A CA 1
ATOM 696 C C . LEU A 1 86 ? 15.271 6.002 -19.715 1.00 94.50 86 LEU A C 1
ATOM 698 O O . LEU A 1 86 ? 15.224 5.138 -20.583 1.00 94.50 86 LEU A O 1
ATOM 702 N N . ALA A 1 87 ? 16.426 6.323 -19.123 1.00 93.75 87 ALA A N 1
ATOM 703 C CA . ALA A 1 87 ? 17.705 5.678 -19.430 1.00 93.75 87 ALA A CA 1
ATOM 704 C C . ALA A 1 87 ? 17.905 4.303 -18.753 1.00 93.75 87 ALA A C 1
ATOM 706 O O . ALA A 1 87 ? 18.905 3.630 -19.034 1.00 93.75 87 ALA A O 1
ATOM 707 N N . TYR A 1 88 ? 16.996 3.903 -17.856 1.00 94.62 88 TYR A N 1
ATOM 708 C CA . TYR A 1 88 ? 17.032 2.627 -17.138 1.00 94.62 88 TYR A CA 1
ATOM 709 C C . TYR A 1 88 ? 16.170 1.585 -17.857 1.00 94.62 88 TYR A C 1
ATOM 711 O O . TYR A 1 88 ? 14.976 1.794 -18.054 1.00 94.62 88 TYR A O 1
ATOM 719 N N . ASP A 1 89 ? 16.765 0.449 -18.211 1.00 92.75 89 ASP A N 1
ATOM 720 C CA . ASP A 1 89 ? 16.117 -0.683 -18.894 1.00 92.75 89 ASP A CA 1
ATOM 721 C C . ASP A 1 89 ? 15.402 -1.638 -17.923 1.00 92.75 89 ASP A C 1
ATOM 723 O O . ASP A 1 89 ? 14.593 -2.483 -18.325 1.00 92.75 89 ASP A O 1
ATOM 727 N N . ARG A 1 90 ? 15.661 -1.477 -16.621 1.00 94.38 90 ARG A N 1
ATOM 728 C CA . ARG A 1 90 ? 15.024 -2.238 -15.554 1.00 94.38 90 ARG A CA 1
ATOM 729 C C . ARG A 1 90 ? 14.438 -1.321 -14.491 1.00 94.38 90 ARG A C 1
ATOM 731 O O . ARG A 1 90 ? 15.160 -0.555 -13.850 1.00 94.38 90 ARG A O 1
ATOM 738 N N . LEU A 1 91 ? 13.141 -1.463 -14.229 1.00 95.50 91 LEU A N 1
ATOM 739 C CA . LEU A 1 91 ? 12.447 -0.706 -13.188 1.00 95.50 91 LEU A CA 1
ATOM 740 C C . LEU A 1 91 ? 11.923 -1.625 -12.087 1.00 95.50 91 LEU A C 1
ATOM 742 O O . LEU A 1 91 ? 11.317 -2.662 -12.341 1.00 95.50 91 LEU A O 1
ATOM 746 N N . ILE A 1 92 ? 12.119 -1.217 -10.840 1.00 94.38 92 ILE A N 1
ATOM 747 C CA . ILE A 1 92 ? 11.573 -1.867 -9.653 1.00 94.38 92 ILE A CA 1
ATOM 748 C C . ILE A 1 92 ? 10.407 -1.020 -9.146 1.00 94.38 92 ILE A C 1
ATOM 750 O O . ILE A 1 92 ? 10.541 0.191 -8.962 1.00 94.38 92 ILE A O 1
ATOM 754 N N . ILE A 1 93 ? 9.273 -1.659 -8.867 1.00 94.38 93 ILE A N 1
ATOM 755 C CA . ILE A 1 93 ? 8.058 -1.021 -8.361 1.00 94.38 93 ILE A CA 1
ATOM 756 C C . ILE A 1 93 ? 7.556 -1.810 -7.150 1.00 94.38 93 ILE A C 1
ATOM 758 O O . ILE A 1 93 ? 7.060 -2.929 -7.259 1.00 94.38 93 ILE A O 1
ATOM 762 N N . THR A 1 94 ? 7.670 -1.216 -5.962 1.00 89.19 94 THR A N 1
ATOM 763 C CA . THR A 1 94 ? 7.378 -1.909 -4.692 1.00 89.19 94 THR A CA 1
ATOM 764 C C . THR A 1 94 ? 6.092 -1.461 -4.010 1.00 89.19 94 THR A C 1
ATOM 766 O O . THR A 1 94 ? 5.755 -1.943 -2.931 1.00 89.19 94 THR A O 1
ATOM 769 N N . SER A 1 95 ? 5.339 -0.540 -4.615 1.00 87.06 95 SER A N 1
ATOM 770 C CA . SER A 1 95 ? 4.062 -0.085 -4.066 1.00 87.06 95 SER A CA 1
ATOM 771 C C . SER A 1 95 ? 3.008 0.093 -5.151 1.00 87.06 95 SER A C 1
ATOM 773 O O . SER A 1 95 ? 3.308 0.501 -6.269 1.00 87.06 95 SER A O 1
ATOM 775 N N . ASN A 1 96 ? 1.745 -0.156 -4.794 1.00 87.50 96 ASN A N 1
ATOM 776 C CA . ASN A 1 96 ? 0.614 0.033 -5.707 1.00 87.50 96 ASN A CA 1
ATOM 777 C C . ASN A 1 96 ? 0.493 1.490 -6.179 1.00 87.50 96 ASN A C 1
ATOM 779 O O . ASN A 1 96 ? 0.027 1.739 -7.284 1.00 87.50 96 ASN A O 1
ATOM 783 N N . PHE A 1 97 ? 0.906 2.449 -5.345 1.00 89.81 97 PHE A N 1
ATOM 784 C CA . PHE A 1 97 ? 0.893 3.857 -5.722 1.00 89.81 97 PHE A CA 1
ATOM 785 C C . PHE A 1 97 ? 1.959 4.166 -6.776 1.00 89.81 97 PHE A C 1
ATOM 787 O O . PHE A 1 97 ? 1.641 4.790 -7.781 1.00 89.81 97 PHE A O 1
ATOM 794 N N . ALA A 1 98 ? 3.191 3.678 -6.580 1.00 93.12 98 ALA A N 1
ATOM 795 C CA . ALA A 1 98 ? 4.255 3.786 -7.578 1.00 93.12 98 ALA A CA 1
ATOM 796 C C . ALA A 1 98 ? 3.833 3.152 -8.907 1.00 93.12 98 ALA A C 1
ATOM 798 O O . ALA A 1 98 ? 4.031 3.757 -9.953 1.00 93.12 98 ALA A O 1
ATOM 799 N N . LEU A 1 99 ? 3.190 1.977 -8.856 1.00 95.56 99 LEU A N 1
ATOM 800 C CA . LEU A 1 99 ? 2.666 1.324 -10.052 1.00 95.56 99 LEU A CA 1
ATOM 801 C C . LEU A 1 99 ? 1.642 2.204 -10.766 1.00 95.56 99 LEU A C 1
ATOM 803 O O . LEU A 1 99 ? 1.726 2.366 -11.972 1.00 95.56 99 LEU A O 1
ATOM 807 N N . ARG A 1 100 ? 0.699 2.803 -10.035 1.00 94.56 100 ARG A N 1
ATOM 808 C CA . ARG A 1 100 ? -0.311 3.681 -10.637 1.00 94.56 100 ARG A CA 1
ATOM 809 C C . ARG A 1 100 ? 0.314 4.885 -11.345 1.00 94.56 100 ARG A C 1
ATOM 811 O O . ARG A 1 100 ? -0.108 5.202 -12.445 1.00 94.56 100 ARG A O 1
ATOM 818 N N . VAL A 1 101 ? 1.302 5.529 -10.722 1.00 94.94 101 VAL A N 1
ATOM 819 C CA . VAL A 1 101 ? 2.038 6.653 -11.332 1.00 94.94 101 VAL A CA 1
ATOM 820 C C . VAL A 1 101 ? 2.841 6.192 -12.549 1.00 94.94 101 VAL A C 1
ATOM 822 O O . VAL A 1 101 ? 2.917 6.890 -13.555 1.00 94.94 101 VAL A O 1
ATOM 825 N N . PHE A 1 102 ? 3.433 4.999 -12.475 1.00 96.50 102 PHE A N 1
ATOM 826 C CA . PHE A 1 102 ? 4.117 4.408 -13.614 1.00 96.50 102 PHE A CA 1
ATOM 827 C C . PHE A 1 102 ? 3.151 4.191 -14.784 1.00 96.50 102 PHE A C 1
ATOM 829 O O . PHE A 1 102 ? 3.414 4.681 -15.878 1.00 96.50 102 PHE A O 1
ATOM 836 N N . LEU A 1 103 ? 2.021 3.523 -14.544 1.00 96.00 103 LEU A N 1
ATOM 837 C CA . LEU A 1 103 ? 1.025 3.224 -15.572 1.00 96.00 103 LEU A CA 1
ATOM 838 C C . LEU A 1 103 ? 0.402 4.486 -16.185 1.00 96.00 103 LEU A C 1
ATOM 840 O O . LEU A 1 103 ? 0.132 4.487 -17.380 1.00 96.00 103 LEU A O 1
ATOM 844 N N . SER A 1 104 ? 0.221 5.566 -15.414 1.00 93.88 104 SER A N 1
ATOM 845 C CA . SER A 1 104 ? -0.387 6.795 -15.939 1.00 93.88 104 SER A CA 1
ATOM 846 C C . SER A 1 104 ? 0.510 7.539 -16.928 1.00 93.88 104 SER A C 1
ATOM 848 O O . SER A 1 104 ? 0.047 7.908 -18.003 1.00 93.88 104 SER A O 1
ATOM 850 N N . ASP A 1 105 ? 1.782 7.764 -16.580 1.00 88.88 105 ASP A N 1
ATOM 851 C CA . ASP A 1 105 ? 2.593 8.785 -17.266 1.00 88.88 105 ASP A CA 1
ATOM 852 C C . ASP A 1 105 ? 3.981 8.314 -17.722 1.00 88.88 105 ASP A C 1
ATOM 854 O O . ASP A 1 105 ? 4.701 9.073 -18.384 1.00 88.88 105 ASP A O 1
ATOM 858 N N . ILE A 1 106 ? 4.389 7.096 -17.350 1.00 95.00 106 ILE A N 1
ATOM 859 C CA . ILE A 1 106 ? 5.762 6.596 -17.539 1.00 95.00 106 ILE A CA 1
ATOM 860 C C . ILE A 1 106 ? 5.791 5.342 -18.416 1.00 95.00 106 ILE A C 1
ATOM 862 O O . ILE A 1 106 ? 6.684 5.212 -19.249 1.00 95.00 106 ILE A O 1
ATOM 866 N N . ALA A 1 107 ? 4.815 4.447 -18.253 1.00 95.44 107 ALA A N 1
ATOM 867 C CA . ALA A 1 107 ? 4.804 3.105 -18.822 1.00 95.44 107 ALA A CA 1
ATOM 868 C C . ALA A 1 107 ? 5.011 3.098 -20.334 1.00 95.44 107 ALA A C 1
ATOM 870 O O . ALA A 1 107 ? 5.927 2.439 -20.815 1.00 95.44 107 ALA A O 1
ATOM 871 N N . ARG A 1 108 ? 4.215 3.881 -21.067 1.00 94.75 108 ARG A N 1
ATOM 872 C CA . ARG A 1 108 ? 4.283 3.927 -22.530 1.00 94.75 108 ARG A CA 1
ATOM 873 C C . ARG A 1 108 ? 5.607 4.507 -23.053 1.00 94.75 108 ARG A C 1
ATOM 875 O O . ARG A 1 108 ? 6.292 3.781 -23.763 1.00 94.75 108 ARG A O 1
ATOM 882 N N . PRO A 1 109 ? 6.040 5.728 -22.663 1.00 94.56 109 PRO A N 1
ATOM 883 C CA . PRO A 1 109 ? 7.346 6.244 -23.080 1.00 94.56 109 PRO A CA 1
ATOM 884 C C . PRO A 1 109 ? 8.512 5.315 -22.735 1.00 94.56 109 PRO A C 1
ATOM 886 O O . PRO A 1 109 ? 9.474 5.238 -23.489 1.00 94.56 109 PRO A O 1
ATOM 889 N N . TRP A 1 110 ? 8.442 4.630 -21.591 1.00 95.75 110 TRP A N 1
ATOM 890 C CA . TRP A 1 110 ? 9.474 3.690 -21.171 1.00 95.75 110 TRP A CA 1
ATOM 891 C C . TRP A 1 110 ? 9.481 2.417 -22.026 1.00 95.75 110 TRP A C 1
ATOM 893 O O . TRP A 1 110 ? 10.540 2.033 -22.519 1.00 95.75 110 TRP A O 1
ATOM 903 N N . ALA A 1 111 ? 8.318 1.803 -22.255 1.00 95.25 111 ALA A N 1
ATOM 904 C CA . ALA A 1 111 ? 8.186 0.604 -23.082 1.00 95.25 111 ALA A CA 1
ATOM 905 C C . ALA A 1 111 ? 8.614 0.855 -24.538 1.00 95.25 111 ALA A C 1
ATOM 907 O O . ALA A 1 111 ? 9.297 0.018 -25.123 1.00 95.25 111 ALA A O 1
ATOM 908 N N . ASP A 1 112 ? 8.312 2.039 -25.086 1.00 94.06 112 ASP A N 1
ATOM 909 C CA . ASP A 1 112 ? 8.696 2.421 -26.451 1.00 94.06 112 ASP A CA 1
ATOM 910 C C . ASP A 1 112 ? 10.227 2.428 -26.665 1.00 94.06 112 ASP A C 1
ATOM 912 O O . ASP A 1 112 ? 10.696 2.138 -27.765 1.00 94.06 112 ASP A O 1
ATOM 916 N N . MET A 1 113 ? 11.030 2.731 -25.635 1.00 94.44 113 MET A N 1
ATOM 917 C CA . MET A 1 113 ? 12.501 2.678 -25.736 1.00 94.44 113 MET A CA 1
ATOM 918 C C . MET A 1 113 ? 13.102 1.348 -25.299 1.00 94.44 113 MET A C 1
ATOM 920 O O . MET A 1 113 ? 14.226 1.035 -25.690 1.00 94.44 113 MET A O 1
ATOM 924 N N . HIS A 1 114 ? 12.381 0.583 -24.481 1.00 93.50 114 HIS A N 1
ATOM 925 C CA . HIS A 1 114 ? 12.860 -0.663 -23.890 1.00 93.50 114 HIS A CA 1
ATOM 926 C C . HIS A 1 114 ? 11.942 -1.827 -24.280 1.00 93.50 114 HIS A C 1
ATOM 928 O O . HIS A 1 114 ? 11.266 -2.385 -23.415 1.00 93.50 114 HIS A O 1
ATOM 934 N N . PRO A 1 115 ? 11.951 -2.268 -25.554 1.00 88.81 115 PRO A N 1
ATOM 935 C CA . PRO A 1 115 ? 11.107 -3.374 -26.026 1.00 88.81 115 PRO A CA 1
ATOM 936 C C . PRO A 1 115 ? 11.454 -4.730 -25.385 1.00 88.81 115 PRO A C 1
ATOM 938 O O . PRO A 1 115 ? 10.703 -5.695 -25.506 1.00 88.81 115 PRO A O 1
ATOM 941 N N . HIS A 1 116 ? 12.591 -4.817 -24.691 1.00 89.19 116 HIS A N 1
ATOM 942 C CA . HIS A 1 116 ? 12.993 -5.959 -23.862 1.00 89.19 116 HIS A CA 1
ATOM 943 C C . HIS A 1 116 ? 13.198 -5.550 -22.397 1.00 89.19 116 HIS A C 1
ATOM 945 O O . HIS A 1 116 ? 13.935 -6.196 -21.652 1.00 89.19 116 HIS A O 1
ATOM 951 N N . GLY A 1 117 ? 12.562 -4.449 -21.989 1.00 92.88 117 GLY A N 1
ATOM 952 C CA . GLY A 1 117 ? 12.640 -3.913 -20.643 1.00 92.88 117 GLY A CA 1
ATOM 953 C C . GLY A 1 117 ? 12.125 -4.901 -19.605 1.00 92.88 117 GLY A C 1
ATOM 954 O O . GLY A 1 117 ? 11.301 -5.780 -19.881 1.00 92.88 117 GLY A O 1
ATOM 955 N N . THR A 1 118 ? 12.621 -4.744 -18.381 1.00 95.25 118 THR A N 1
ATOM 956 C CA . THR A 1 118 ? 12.269 -5.620 -17.263 1.00 95.25 118 THR A CA 1
ATOM 957 C C . THR A 1 118 ? 11.636 -4.835 -16.118 1.00 95.25 118 THR A C 1
ATOM 959 O O . THR A 1 118 ? 12.228 -3.900 -15.583 1.00 95.25 118 THR A O 1
ATOM 962 N N . LEU A 1 119 ? 10.452 -5.256 -15.679 1.00 96.06 119 LEU A N 1
ATOM 963 C CA . LEU A 1 119 ? 9.812 -4.769 -14.460 1.00 96.06 119 LEU A CA 1
ATOM 964 C C . LEU A 1 119 ? 9.980 -5.782 -13.329 1.00 96.06 119 LEU A C 1
ATOM 966 O O . LEU A 1 119 ? 9.733 -6.973 -13.492 1.00 96.06 119 LEU A O 1
ATOM 970 N N . LEU A 1 120 ? 10.355 -5.304 -12.149 1.00 95.00 120 LEU A N 1
ATOM 971 C CA . LEU A 1 120 ? 10.328 -6.080 -10.916 1.00 95.00 120 LEU A CA 1
ATOM 972 C C . LEU A 1 120 ? 9.227 -5.518 -10.033 1.00 95.00 120 LEU A C 1
ATOM 974 O O . LEU A 1 120 ? 9.327 -4.378 -9.576 1.00 95.00 120 LEU A O 1
ATOM 978 N N . VAL A 1 121 ? 8.194 -6.310 -9.765 1.00 94.69 121 VAL A N 1
ATOM 979 C CA . VAL A 1 121 ? 7.073 -5.882 -8.922 1.00 94.69 121 VAL A CA 1
ATOM 980 C C . VAL A 1 121 ? 6.948 -6.733 -7.675 1.00 94.69 121 VAL A C 1
ATOM 982 O O . VAL A 1 121 ? 7.254 -7.919 -7.684 1.00 94.69 121 VAL A O 1
ATOM 985 N N . LEU A 1 122 ? 6.510 -6.119 -6.576 1.00 89.56 122 LEU A N 1
ATOM 986 C CA . LEU A 1 122 ? 6.508 -6.780 -5.268 1.00 89.56 122 LEU A CA 1
ATOM 987 C C . LEU A 1 122 ? 5.404 -7.835 -5.108 1.00 89.56 122 LEU A C 1
ATOM 989 O O . LEU A 1 122 ? 5.545 -8.714 -4.267 1.00 89.56 122 LEU A O 1
ATOM 993 N N . SER A 1 123 ? 4.302 -7.742 -5.858 1.00 87.94 123 SER A N 1
ATOM 994 C CA . SER A 1 123 ? 3.127 -8.586 -5.620 1.00 87.94 123 SER A CA 1
ATOM 995 C C . SER A 1 123 ? 2.456 -9.105 -6.884 1.00 87.94 123 SER A C 1
ATOM 997 O O . SER A 1 123 ? 2.492 -8.481 -7.948 1.00 87.94 123 SER A O 1
ATOM 999 N N . GLN A 1 124 ? 1.740 -10.219 -6.732 1.00 87.56 124 GLN A N 1
ATOM 1000 C CA . GLN A 1 124 ? 0.905 -10.804 -7.786 1.00 87.56 124 GLN A CA 1
ATOM 1001 C C . GLN A 1 124 ? -0.194 -9.840 -8.246 1.00 87.56 124 GLN A C 1
ATOM 1003 O O . GLN A 1 124 ? -0.548 -9.780 -9.422 1.00 87.56 124 GLN A O 1
ATOM 1008 N N . ALA A 1 125 ? -0.726 -9.036 -7.322 1.00 86.69 125 ALA A N 1
ATOM 1009 C CA . ALA A 1 125 ? -1.723 -8.024 -7.648 1.00 86.69 125 ALA A CA 1
ATOM 1010 C C . ALA A 1 125 ? -1.171 -6.931 -8.579 1.00 86.69 125 ALA A C 1
ATOM 1012 O O . ALA A 1 125 ? -1.905 -6.440 -9.433 1.00 86.69 125 ALA A O 1
ATOM 1013 N N . MET A 1 126 ? 0.105 -6.556 -8.433 1.00 92.75 126 MET A N 1
ATOM 1014 C CA . MET A 1 126 ? 0.765 -5.615 -9.344 1.00 92.75 126 MET A CA 1
ATOM 1015 C C . MET A 1 126 ? 1.014 -6.240 -10.713 1.00 92.75 126 MET A C 1
ATOM 1017 O O . MET A 1 126 ? 0.769 -5.584 -11.721 1.00 92.75 126 MET A O 1
ATOM 1021 N N . LEU A 1 127 ? 1.440 -7.507 -10.750 1.00 94.44 127 LEU A N 1
ATOM 1022 C CA . LEU A 1 127 ? 1.614 -8.242 -12.001 1.00 94.44 127 LEU A CA 1
ATOM 1023 C C . LEU A 1 127 ? 0.313 -8.275 -12.810 1.00 94.44 127 LEU A C 1
ATOM 1025 O O . LEU A 1 127 ? 0.343 -7.943 -13.988 1.00 94.44 127 LEU A O 1
ATOM 1029 N N . ARG A 1 128 ? -0.824 -8.611 -12.185 1.00 92.62 128 ARG A N 1
ATOM 1030 C CA . ARG A 1 128 ? -2.130 -8.619 -12.871 1.00 92.62 128 ARG A CA 1
ATOM 1031 C C . ARG A 1 128 ? -2.445 -7.272 -13.522 1.00 92.62 128 ARG A C 1
ATOM 1033 O O . ARG A 1 128 ? -2.675 -7.235 -14.718 1.00 92.62 128 ARG A O 1
ATOM 1040 N N . LYS A 1 129 ? -2.306 -6.173 -12.773 1.00 94.00 129 LYS A N 1
ATOM 1041 C CA . LYS A 1 129 ? -2.517 -4.813 -13.302 1.00 94.00 129 LYS A CA 1
ATOM 1042 C C . LYS A 1 129 ? -1.606 -4.474 -14.481 1.00 94.00 129 LYS A C 1
ATOM 1044 O O . LYS A 1 129 ? -2.035 -3.778 -15.380 1.00 94.00 129 LYS A O 1
ATOM 1049 N N . ILE A 1 130 ? -0.356 -4.941 -14.473 1.00 95.81 130 ILE A N 1
ATOM 1050 C CA . ILE A 1 130 ? 0.559 -4.753 -15.610 1.00 95.81 130 ILE A CA 1
ATOM 1051 C C . ILE A 1 130 ? 0.120 -5.585 -16.817 1.00 95.81 130 ILE A C 1
ATOM 1053 O O . ILE A 1 130 ? 0.305 -5.162 -17.950 1.00 95.81 130 ILE A O 1
ATOM 1057 N N . ARG A 1 131 ? -0.425 -6.784 -16.596 1.00 94.94 131 ARG A N 1
ATOM 1058 C CA . ARG A 1 131 ? -0.883 -7.669 -17.675 1.00 94.94 131 ARG A CA 1
ATOM 1059 C C . ARG A 1 131 ? -2.198 -7.225 -18.308 1.00 94.94 131 ARG A C 1
ATOM 1061 O O . ARG A 1 131 ? -2.448 -7.620 -19.438 1.00 94.94 131 ARG A O 1
ATOM 1068 N N . ASP A 1 132 ? -2.961 -6.382 -17.624 1.00 94.06 132 ASP A N 1
ATOM 1069 C CA . ASP A 1 132 ? -4.150 -5.725 -18.173 1.00 94.06 132 ASP A CA 1
ATOM 1070 C C . ASP A 1 132 ? -3.797 -4.551 -19.121 1.00 94.06 132 ASP A C 1
ATOM 1072 O O . ASP A 1 132 ? -4.686 -3.968 -19.734 1.00 94.06 132 ASP A O 1
ATOM 1076 N N . GLU A 1 133 ? -2.512 -4.195 -19.254 1.00 93.25 133 GLU A N 1
ATOM 1077 C CA . GLU A 1 133 ? -2.033 -3.060 -20.053 1.00 93.25 133 GLU A CA 1
ATOM 1078 C C . GLU A 1 133 ? -1.380 -3.533 -21.360 1.00 93.25 133 GLU A C 1
ATOM 1080 O O . GLU A 1 133 ? -0.235 -3.994 -21.369 1.00 93.25 133 GLU A O 1
ATOM 1085 N N . ASP A 1 134 ? -2.068 -3.350 -22.492 1.00 91.31 134 ASP A N 1
ATOM 1086 C CA . ASP A 1 134 ? -1.592 -3.785 -23.820 1.00 91.31 134 ASP A CA 1
ATOM 1087 C C . ASP A 1 134 ? -0.208 -3.219 -24.178 1.00 91.31 134 ASP A C 1
ATOM 1089 O O . ASP A 1 134 ? 0.626 -3.897 -24.783 1.00 91.31 134 ASP A O 1
ATOM 1093 N N . SER A 1 135 ? 0.072 -1.983 -23.747 1.00 88.81 135 SER A N 1
ATOM 1094 C CA . SER A 1 135 ? 1.364 -1.316 -23.969 1.00 88.81 135 SER A CA 1
ATOM 1095 C C . SER A 1 135 ? 2.550 -2.027 -23.305 1.00 88.81 135 SER A C 1
ATOM 1097 O O . SER A 1 135 ? 3.693 -1.794 -23.691 1.00 88.81 135 SER A O 1
ATOM 1099 N N . LEU A 1 136 ? 2.293 -2.923 -22.347 1.00 94.44 136 LEU A N 1
ATOM 1100 C CA . LEU A 1 136 ? 3.298 -3.664 -21.587 1.00 94.44 136 LEU A CA 1
ATOM 1101 C C . LEU A 1 136 ? 3.282 -5.173 -21.883 1.00 94.44 136 LEU A C 1
ATOM 1103 O O . LEU A 1 136 ? 3.978 -5.936 -21.208 1.00 94.44 136 LEU A O 1
ATOM 1107 N N . ALA A 1 137 ? 2.531 -5.630 -22.891 1.00 91.94 137 ALA A N 1
ATOM 1108 C CA . ALA A 1 137 ? 2.391 -7.055 -23.206 1.00 91.94 137 ALA A CA 1
ATOM 1109 C C . ALA A 1 137 ? 3.733 -7.750 -23.522 1.00 91.94 137 ALA A C 1
ATOM 1111 O O . ALA A 1 137 ? 3.918 -8.924 -23.208 1.00 91.94 137 ALA A O 1
ATOM 1112 N N . HIS A 1 138 ? 4.685 -7.014 -24.100 1.00 90.62 138 HIS A N 1
ATOM 1113 C CA . HIS A 1 138 ? 6.018 -7.502 -24.467 1.00 90.62 138 HIS A CA 1
ATOM 1114 C C . HIS A 1 138 ? 7.057 -7.374 -23.336 1.00 90.62 138 HIS A C 1
ATOM 1116 O O . HIS A 1 138 ? 8.174 -7.869 -23.465 1.00 90.62 138 HIS A O 1
ATOM 1122 N N . ILE A 1 139 ? 6.702 -6.729 -22.222 1.00 94.88 139 ILE A N 1
ATOM 1123 C CA . ILE A 1 139 ? 7.620 -6.438 -21.120 1.00 94.88 139 ILE A CA 1
ATOM 1124 C C . ILE A 1 139 ? 7.763 -7.643 -20.186 1.00 94.88 139 ILE A C 1
ATOM 1126 O O . ILE A 1 139 ? 6.779 -8.228 -19.697 1.00 94.88 139 ILE A O 1
ATOM 1130 N N . HIS A 1 140 ? 9.016 -7.977 -19.871 1.00 94.12 140 HIS A N 1
ATOM 1131 C CA . HIS A 1 140 ? 9.345 -9.010 -18.897 1.00 94.12 140 HIS A CA 1
ATOM 1132 C C . HIS A 1 140 ? 9.000 -8.517 -17.492 1.00 94.12 140 HIS A C 1
ATOM 1134 O O . HIS A 1 140 ? 9.392 -7.423 -17.096 1.00 94.12 140 HIS A O 1
ATOM 1140 N N . VAL A 1 141 ? 8.264 -9.319 -16.718 1.00 95.50 141 VAL A N 1
ATOM 1141 C CA . VAL A 1 141 ? 7.907 -8.968 -15.337 1.00 95.50 141 VAL A CA 1
ATOM 1142 C C . VAL A 1 141 ? 8.348 -10.085 -14.409 1.00 95.50 141 VAL A C 1
ATOM 1144 O O . VAL A 1 141 ? 7.904 -11.223 -14.558 1.00 95.50 141 VAL A O 1
ATOM 1147 N N . HIS A 1 142 ? 9.188 -9.748 -13.435 1.00 94.19 142 HIS A N 1
ATOM 1148 C CA . HIS A 1 142 ? 9.565 -10.635 -12.346 1.00 94.19 142 HIS A CA 1
ATOM 1149 C C . HIS A 1 142 ? 8.855 -10.243 -11.057 1.00 94.19 142 HIS A C 1
ATOM 1151 O O . HIS A 1 142 ? 8.635 -9.067 -10.757 1.00 94.19 142 HIS A O 1
ATOM 1157 N N . ILE A 1 143 ? 8.555 -11.267 -10.274 1.00 92.44 143 ILE A N 1
ATOM 1158 C CA . ILE A 1 143 ? 8.008 -11.161 -8.931 1.00 92.44 143 ILE A CA 1
ATOM 1159 C C . ILE A 1 143 ? 8.905 -11.956 -7.979 1.00 92.44 143 ILE A C 1
ATOM 1161 O O . ILE A 1 143 ? 9.420 -13.008 -8.369 1.00 92.44 143 ILE A O 1
ATOM 1165 N N . PRO A 1 144 ? 9.127 -11.472 -6.750 1.00 89.31 144 PRO A N 1
ATOM 1166 C CA . PRO A 1 144 ? 9.838 -12.240 -5.743 1.00 89.31 144 PRO A CA 1
ATOM 1167 C C . PRO A 1 144 ? 9.021 -13.463 -5.303 1.00 89.31 144 PRO A C 1
ATOM 1169 O O . PRO A 1 144 ? 7.801 -13.506 -5.465 1.00 89.31 144 PRO A O 1
ATOM 1172 N N . GLN A 1 145 ? 9.693 -14.450 -4.704 1.00 87.00 145 GLN A N 1
ATOM 1173 C CA . GLN A 1 145 ? 9.042 -15.657 -4.177 1.00 87.00 145 GLN A CA 1
ATOM 1174 C C . GLN A 1 145 ? 8.006 -15.334 -3.085 1.00 87.00 145 GLN A C 1
ATOM 1176 O O . GLN A 1 145 ? 6.965 -15.985 -3.004 1.00 87.00 145 GLN A O 1
ATOM 1181 N N . SER A 1 146 ? 8.288 -14.319 -2.266 1.00 83.44 146 SER A N 1
ATOM 1182 C CA . SER A 1 146 ? 7.384 -13.782 -1.246 1.00 83.44 146 SER A CA 1
ATOM 1183 C C . SER A 1 146 ? 7.186 -12.283 -1.457 1.00 83.44 146 SER A C 1
ATOM 1185 O O . SER A 1 146 ? 8.121 -11.600 -1.871 1.00 83.44 146 SER A O 1
ATOM 1187 N N . GLU A 1 147 ? 6.003 -11.745 -1.131 1.00 84.06 147 GLU A N 1
ATOM 1188 C CA . GLU A 1 147 ? 5.664 -10.318 -1.312 1.00 84.06 147 GLU A CA 1
ATOM 1189 C C . GLU A 1 147 ? 6.297 -9.425 -0.222 1.00 84.06 147 GLU A C 1
ATOM 1191 O O . GLU A 1 147 ? 5.636 -8.626 0.445 1.00 84.06 147 GLU A O 1
ATOM 1196 N N . ASN A 1 148 ? 7.603 -9.584 -0.009 1.00 78.50 148 ASN A N 1
ATOM 1197 C CA . ASN A 1 148 ? 8.389 -8.874 0.988 1.00 78.50 148 ASN A CA 1
ATOM 1198 C C . ASN A 1 148 ? 9.714 -8.358 0.403 1.00 78.50 148 ASN A C 1
ATOM 1200 O O . ASN A 1 148 ? 10.092 -8.626 -0.740 1.00 78.50 148 ASN A O 1
ATOM 1204 N N . ARG A 1 149 ? 10.402 -7.538 1.196 1.00 79.56 149 ARG A N 1
ATOM 1205 C CA . ARG A 1 149 ? 11.635 -6.870 0.778 1.00 79.56 149 ARG A CA 1
ATOM 1206 C C . ARG A 1 149 ? 12.784 -7.863 0.638 1.00 79.56 149 ARG A C 1
ATOM 1208 O O . ARG A 1 149 ? 13.597 -7.708 -0.267 1.00 79.56 149 ARG A O 1
ATOM 1215 N N . GLU A 1 150 ? 12.872 -8.823 1.546 1.00 81.94 150 GLU A N 1
ATOM 1216 C CA . GLU A 1 150 ? 13.945 -9.808 1.620 1.00 81.94 150 GLU A CA 1
ATOM 1217 C C . GLU A 1 150 ? 14.008 -10.625 0.326 1.00 81.94 150 GLU A C 1
ATOM 1219 O O . GLU A 1 150 ? 15.029 -10.609 -0.359 1.00 81.94 150 GLU A O 1
ATOM 1224 N N . SER A 1 151 ? 12.880 -11.198 -0.098 1.00 85.00 151 SER A N 1
ATOM 1225 C CA . SER A 1 151 ? 12.792 -11.951 -1.351 1.00 85.00 151 SER A CA 1
ATOM 1226 C C . SER A 1 151 ? 12.986 -11.077 -2.595 1.00 85.00 151 SER A C 1
ATOM 1228 O O . SER A 1 151 ? 13.491 -11.555 -3.610 1.00 85.00 151 SER A O 1
ATOM 1230 N N . LEU A 1 152 ? 12.638 -9.784 -2.547 1.00 87.38 152 LEU A N 1
ATOM 1231 C CA . LEU A 1 152 ? 12.980 -8.849 -3.627 1.00 87.38 152 LEU A CA 1
ATOM 1232 C C . LEU A 1 152 ? 14.494 -8.623 -3.720 1.00 87.38 152 LEU A C 1
ATOM 1234 O O . LEU A 1 152 ? 15.034 -8.558 -4.822 1.00 87.38 152 LEU A O 1
ATOM 1238 N N . LEU A 1 153 ? 15.186 -8.493 -2.587 1.00 85.94 153 LEU A N 1
ATOM 1239 C CA . LEU A 1 153 ? 16.640 -8.356 -2.574 1.00 85.94 153 LEU A CA 1
ATOM 1240 C C . LEU A 1 153 ? 17.310 -9.628 -3.097 1.00 85.94 153 LEU A C 1
ATOM 1242 O O . LEU A 1 153 ? 18.226 -9.521 -3.904 1.00 85.94 153 LEU A O 1
ATOM 1246 N N . GLU A 1 154 ? 16.854 -10.813 -2.701 1.00 88.19 154 GLU A N 1
ATOM 1247 C CA . GLU A 1 154 ? 17.346 -12.094 -3.234 1.00 88.19 154 GLU A CA 1
ATOM 1248 C C . GLU A 1 154 ? 17.195 -12.170 -4.760 1.00 88.19 154 GLU A C 1
ATOM 1250 O O . GLU A 1 154 ? 18.174 -12.427 -5.465 1.00 88.19 154 GLU A O 1
ATOM 1255 N N . LEU A 1 155 ? 16.006 -11.837 -5.279 1.00 88.94 155 LEU A N 1
ATOM 1256 C CA . LEU A 1 155 ? 15.756 -11.748 -6.718 1.00 88.94 155 LEU A CA 1
ATOM 1257 C C . LEU A 1 155 ? 16.726 -10.769 -7.389 1.00 88.94 155 LEU A C 1
ATOM 1259 O O . LEU A 1 155 ? 17.346 -11.115 -8.392 1.00 88.94 155 LEU A O 1
ATOM 1263 N N . LEU A 1 156 ? 16.913 -9.574 -6.823 1.00 87.19 156 LEU A N 1
ATOM 1264 C CA . LEU A 1 156 ? 17.849 -8.591 -7.366 1.00 87.19 156 LEU A CA 1
ATOM 1265 C C . LEU A 1 156 ? 19.265 -9.163 -7.463 1.00 87.19 156 LEU A C 1
ATOM 1267 O O . LEU A 1 156 ? 19.885 -9.019 -8.513 1.00 87.19 156 LEU A O 1
ATOM 1271 N N . HIS A 1 157 ? 19.775 -9.830 -6.423 1.00 85.50 157 HIS A N 1
ATOM 1272 C CA . HIS A 1 157 ? 21.115 -10.434 -6.441 1.00 85.50 157 HIS A CA 1
ATOM 1273 C C . HIS A 1 157 ? 21.276 -11.539 -7.495 1.00 85.50 157 HIS A C 1
ATOM 1275 O O . HIS A 1 157 ? 22.383 -11.725 -7.989 1.00 85.50 157 HIS A O 1
ATOM 1281 N N . SER A 1 158 ? 20.195 -12.233 -7.866 1.00 86.12 158 SER A N 1
ATOM 1282 C CA . SER A 1 158 ? 20.224 -13.280 -8.899 1.00 86.12 158 SER A CA 1
ATOM 1283 C C . SER A 1 158 ? 20.253 -12.754 -10.341 1.00 86.12 158 SER A C 1
ATOM 1285 O O . SER A 1 158 ? 20.570 -13.503 -11.261 1.00 86.12 158 SER A O 1
ATOM 1287 N N . LEU A 1 159 ? 19.926 -11.474 -10.553 1.00 82.56 159 LEU A N 1
ATOM 1288 C CA . LEU A 1 159 ? 19.817 -10.875 -11.882 1.00 82.56 159 LEU A CA 1
ATOM 1289 C C . LEU A 1 159 ? 21.108 -10.149 -12.302 1.00 82.56 159 LEU A C 1
ATOM 1291 O O . LEU A 1 159 ? 21.751 -9.502 -11.460 1.00 82.56 159 LEU A O 1
ATOM 1295 N N . PRO A 1 160 ? 21.448 -10.161 -13.609 1.00 79.56 160 PRO A N 1
ATOM 1296 C CA . PRO A 1 160 ? 22.636 -9.493 -14.136 1.00 79.56 160 PRO A CA 1
ATOM 1297 C C . PRO A 1 160 ? 22.640 -7.987 -13.840 1.00 79.56 160 PRO A C 1
ATOM 1299 O O . PRO A 1 160 ? 21.607 -7.380 -13.520 1.00 79.56 160 PRO A O 1
ATOM 1302 N N . ASN A 1 161 ? 23.838 -7.399 -13.888 1.00 65.56 161 ASN A N 1
ATOM 1303 C CA . ASN A 1 161 ? 24.090 -5.984 -13.614 1.00 65.56 161 ASN A CA 1
ATOM 1304 C C . ASN A 1 161 ? 23.607 -5.085 -14.758 1.00 65.56 161 ASN A C 1
ATOM 1306 O O . ASN A 1 161 ? 24.409 -4.593 -15.545 1.00 65.56 161 ASN A O 1
ATOM 1310 N N . ASP A 1 162 ? 22.302 -4.832 -14.769 1.00 74.69 162 ASP A N 1
ATOM 1311 C CA . ASP A 1 162 ? 21.652 -3.914 -15.707 1.00 74.69 162 ASP A CA 1
ATOM 1312 C C . ASP A 1 162 ? 21.373 -2.561 -15.038 1.00 74.69 162 ASP A C 1
ATOM 1314 O O . ASP A 1 162 ? 21.404 -2.435 -13.801 1.00 74.69 162 ASP A O 1
ATOM 1318 N N . ARG A 1 163 ? 21.065 -1.542 -15.848 1.00 88.56 163 ARG A N 1
ATOM 1319 C CA . ARG A 1 163 ? 20.725 -0.197 -15.369 1.00 88.56 163 ARG A CA 1
ATOM 1320 C C . ARG A 1 163 ? 19.377 -0.243 -14.665 1.00 88.56 163 ARG A C 1
ATOM 1322 O O . ARG A 1 163 ? 18.318 -0.067 -15.255 1.00 88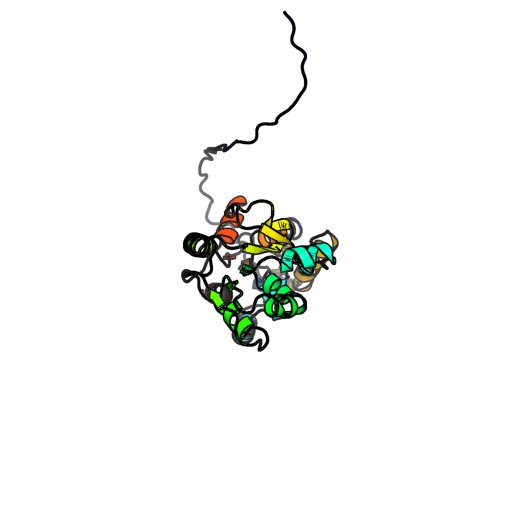.56 163 ARG A O 1
ATOM 1329 N N . THR A 1 164 ? 19.437 -0.435 -13.352 1.00 91.81 164 THR A N 1
ATOM 1330 C CA . THR A 1 164 ? 18.256 -0.677 -12.529 1.00 91.81 164 THR A CA 1
ATOM 1331 C C . THR A 1 164 ? 17.857 0.572 -11.751 1.00 91.81 164 THR A C 1
ATOM 1333 O O . THR A 1 164 ? 18.656 1.105 -10.978 1.00 91.81 164 THR A O 1
ATOM 1336 N N . ALA A 1 165 ? 16.600 0.993 -11.881 1.00 92.56 165 ALA A N 1
ATOM 1337 C CA . ALA A 1 165 ? 16.021 2.042 -11.050 1.00 92.56 165 ALA A CA 1
ATOM 1338 C C . ALA A 1 165 ? 14.870 1.519 -10.182 1.00 92.56 165 ALA A C 1
ATOM 1340 O O . ALA A 1 165 ? 14.038 0.740 -10.627 1.00 92.56 165 ALA A O 1
ATOM 1341 N N . LEU A 1 166 ? 14.793 1.975 -8.934 1.00 92.56 166 LEU A N 1
ATOM 1342 C CA . LEU A 1 166 ? 13.636 1.814 -8.061 1.00 92.56 166 LEU A CA 1
ATOM 1343 C C . LEU A 1 166 ? 12.762 3.063 -8.145 1.00 92.56 166 LEU A C 1
ATOM 1345 O O . LEU A 1 166 ? 13.197 4.147 -7.761 1.00 92.56 166 LEU A O 1
ATOM 1349 N N . LEU A 1 167 ? 11.506 2.886 -8.545 1.00 93.44 167 LEU A N 1
ATOM 1350 C CA . LEU A 1 167 ? 10.497 3.934 -8.488 1.00 93.44 167 LEU A CA 1
ATOM 1351 C C . LEU A 1 167 ? 9.893 3.989 -7.081 1.00 93.44 167 LEU A C 1
ATOM 1353 O O . LEU A 1 167 ? 9.221 3.051 -6.637 1.00 93.44 167 LEU A O 1
ATOM 1357 N N . CYS A 1 168 ? 10.149 5.074 -6.349 1.00 89.31 168 CYS A N 1
ATOM 1358 C CA . CYS A 1 168 ? 9.793 5.168 -4.934 1.00 89.31 168 CYS A CA 1
ATOM 1359 C C . CYS A 1 168 ? 9.183 6.513 -4.533 1.00 89.31 168 CYS A C 1
ATOM 1361 O O . CYS A 1 168 ? 9.020 7.427 -5.339 1.00 89.31 168 CYS A O 1
ATOM 1363 N N . GLY A 1 169 ? 8.824 6.607 -3.252 1.00 86.31 169 GLY A N 1
ATOM 1364 C CA . GLY A 1 169 ? 8.476 7.874 -2.623 1.00 86.31 169 GLY A CA 1
ATOM 1365 C C . GLY A 1 169 ? 9.722 8.636 -2.174 1.00 86.31 169 GLY A C 1
ATOM 1366 O O . GLY A 1 169 ? 10.754 8.027 -1.890 1.00 86.31 169 GLY A O 1
ATOM 1367 N N . ASP A 1 170 ? 9.601 9.948 -2.029 1.00 77.75 170 ASP A N 1
ATOM 1368 C CA . ASP A 1 170 ? 10.619 10.858 -1.482 1.00 77.75 170 ASP A CA 1
ATOM 1369 C C . ASP A 1 170 ? 11.208 10.428 -0.120 1.00 77.75 170 ASP A C 1
ATOM 1371 O O . ASP A 1 170 ? 12.414 10.521 0.110 1.00 77.75 170 ASP A O 1
ATOM 1375 N N . ILE A 1 171 ? 10.383 9.890 0.781 1.00 66.56 171 ILE A N 1
ATOM 1376 C CA . ILE A 1 171 ? 10.816 9.445 2.118 1.00 66.56 171 ILE A CA 1
ATOM 1377 C C . ILE A 1 171 ? 11.566 8.101 2.065 1.00 66.56 171 ILE A C 1
ATOM 1379 O O . ILE A 1 171 ? 12.427 7.837 2.909 1.00 66.56 171 ILE A O 1
ATOM 1383 N N . ALA A 1 172 ? 11.293 7.254 1.064 1.00 58.38 172 ALA A N 1
ATOM 1384 C CA . ALA A 1 172 ? 11.921 5.935 0.926 1.00 58.38 172 ALA A CA 1
ATOM 1385 C C . ALA A 1 172 ? 13.432 6.010 0.626 1.00 58.38 172 ALA A C 1
ATOM 1387 O O . ALA A 1 172 ? 14.119 4.994 0.665 1.00 58.38 172 ALA A O 1
ATOM 1388 N N . LEU A 1 173 ? 13.974 7.205 0.384 1.00 52.88 173 LEU A N 1
ATOM 1389 C CA . LEU A 1 173 ? 15.403 7.442 0.185 1.00 52.88 173 LEU A CA 1
ATOM 1390 C C . LEU A 1 173 ? 16.223 7.377 1.489 1.00 52.88 173 LEU A C 1
ATOM 1392 O O . LEU A 1 173 ? 17.439 7.235 1.432 1.00 52.88 173 LEU A O 1
ATOM 1396 N N . ARG A 1 174 ? 15.591 7.465 2.672 1.00 46.69 174 ARG A N 1
ATOM 1397 C CA . ARG A 1 174 ? 16.296 7.722 3.949 1.00 46.69 174 ARG A CA 1
ATOM 1398 C C . ARG A 1 174 ? 16.650 6.501 4.812 1.00 46.69 174 ARG A C 1
ATOM 1400 O O . ARG A 1 174 ? 17.105 6.683 5.935 1.00 46.69 174 ARG A O 1
ATOM 1407 N N . GLY A 1 175 ? 16.467 5.266 4.344 1.00 48.94 175 GLY A N 1
ATOM 1408 C CA . GLY A 1 175 ? 16.734 4.083 5.190 1.00 48.94 175 GLY A CA 1
ATOM 1409 C C . GLY A 1 175 ? 16.994 2.781 4.443 1.00 48.94 175 GLY A C 1
ATOM 1410 O O . GLY A 1 175 ? 16.936 1.701 5.026 1.00 48.94 175 GLY A O 1
ATOM 1411 N N . THR A 1 176 ? 17.247 2.865 3.143 1.00 55.03 176 THR A N 1
ATOM 1412 C CA . THR A 1 176 ? 17.111 1.729 2.239 1.00 55.03 176 THR A CA 1
ATOM 1413 C C . THR A 1 176 ? 18.486 1.351 1.710 1.00 55.03 176 THR A C 1
ATOM 1415 O O . THR A 1 176 ? 18.951 1.938 0.741 1.00 55.03 176 THR A O 1
ATOM 1418 N N . ARG A 1 177 ? 19.151 0.361 2.323 1.00 64.62 177 ARG A N 1
ATOM 1419 C CA . ARG A 1 177 ? 20.326 -0.276 1.701 1.00 64.62 177 ARG A CA 1
ATOM 1420 C C . ARG A 1 177 ? 19.840 -1.121 0.526 1.00 64.62 177 ARG A C 1
ATOM 1422 O O . ARG A 1 177 ? 19.428 -2.266 0.704 1.00 64.62 177 ARG A O 1
ATOM 1429 N N . LEU A 1 178 ? 19.742 -0.500 -0.641 1.00 74.44 178 LEU A N 1
ATOM 1430 C CA . LEU A 1 178 ? 19.688 -1.199 -1.921 1.00 74.44 178 LEU A CA 1
ATOM 1431 C C . LEU A 1 178 ? 21.129 -1.457 -2.377 1.00 74.44 178 LEU A C 1
ATOM 1433 O O . LEU A 1 178 ? 22.032 -0.754 -1.918 1.00 74.44 178 LEU A O 1
ATOM 1437 N N . PRO A 1 179 ? 21.361 -2.432 -3.269 1.00 79.25 179 PRO A N 1
ATOM 1438 C CA . PRO A 1 179 ? 22.642 -2.533 -3.956 1.00 79.25 179 PRO A CA 1
ATOM 1439 C C . PRO A 1 179 ? 23.005 -1.185 -4.599 1.00 79.25 179 PRO A C 1
ATOM 1441 O O . PRO A 1 179 ? 22.125 -0.543 -5.167 1.00 79.25 179 PRO A O 1
ATOM 1444 N N . GLU A 1 180 ? 24.276 -0.772 -4.554 1.00 78.50 180 GLU A N 1
ATOM 1445 C CA . GLU A 1 180 ? 24.729 0.540 -5.069 1.00 78.50 180 GLU A CA 1
ATOM 1446 C C . GLU A 1 180 ? 24.350 0.779 -6.538 1.00 78.50 180 GLU A C 1
ATOM 1448 O O . GLU A 1 180 ? 24.096 1.907 -6.951 1.00 78.50 180 GLU A O 1
ATOM 1453 N N . ARG A 1 181 ? 24.237 -0.305 -7.313 1.00 81.94 181 ARG A N 1
ATOM 1454 C CA . ARG A 1 181 ? 23.786 -0.298 -8.711 1.00 81.94 181 ARG A CA 1
ATOM 1455 C C . ARG A 1 181 ? 22.318 0.095 -8.917 1.00 81.94 181 ARG A C 1
ATOM 1457 O O . ARG A 1 181 ? 21.921 0.335 -10.050 1.00 81.94 181 ARG A O 1
ATOM 1464 N N . VAL A 1 182 ? 21.497 0.103 -7.865 1.00 87.62 182 VAL A N 1
ATOM 1465 C CA . VAL A 1 182 ? 20.074 0.449 -7.953 1.00 87.62 182 VAL A CA 1
ATOM 1466 C C . VAL A 1 182 ? 19.893 1.924 -7.630 1.00 87.62 182 VAL A C 1
ATOM 1468 O O . VAL A 1 182 ? 19.989 2.343 -6.473 1.00 87.62 182 VAL A O 1
ATOM 1471 N N . ARG A 1 183 ? 19.554 2.720 -8.645 1.00 88.88 183 ARG A N 1
ATOM 1472 C CA . ARG A 1 183 ? 19.222 4.130 -8.439 1.00 88.88 183 ARG A CA 1
ATOM 1473 C C . ARG A 1 183 ? 17.800 4.256 -7.909 1.00 88.88 183 ARG A C 1
ATOM 1475 O O . ARG A 1 183 ? 16.871 3.732 -8.500 1.00 88.88 183 ARG A O 1
ATOM 1482 N N . SER A 1 184 ? 17.593 4.980 -6.815 1.00 88.75 184 SER A N 1
ATOM 1483 C CA . SER A 1 184 ? 16.233 5.329 -6.386 1.00 88.75 184 SER A CA 1
ATOM 1484 C C . SER A 1 184 ? 15.783 6.622 -7.059 1.00 88.75 184 SER A C 1
ATOM 1486 O O . SER A 1 184 ? 16.484 7.631 -6.973 1.00 88.75 184 SER A O 1
ATOM 1488 N N . ILE A 1 185 ? 14.620 6.591 -7.706 1.00 91.00 185 ILE A N 1
ATOM 1489 C CA . ILE A 1 185 ? 14.014 7.732 -8.393 1.00 91.00 185 ILE A CA 1
ATOM 1490 C C . ILE A 1 185 ? 12.672 8.039 -7.714 1.00 91.00 185 ILE A C 1
ATOM 1492 O O . ILE A 1 185 ? 11.750 7.216 -7.775 1.00 91.00 185 ILE A O 1
ATOM 1496 N N . PRO A 1 186 ? 12.543 9.192 -7.033 1.00 90.94 186 PRO A N 1
ATOM 1497 C CA . PRO A 1 186 ? 11.285 9.585 -6.426 1.00 90.94 186 PRO A CA 1
ATOM 1498 C C . PRO A 1 186 ? 10.283 9.988 -7.514 1.00 90.94 186 PRO A C 1
ATOM 1500 O O . PRO A 1 186 ? 10.548 10.885 -8.306 1.00 90.94 186 PRO A O 1
ATOM 1503 N N . ILE A 1 187 ? 9.123 9.336 -7.530 1.00 93.38 187 ILE A N 1
ATOM 1504 C CA . ILE A 1 187 ? 8.022 9.623 -8.469 1.00 93.38 187 ILE A CA 1
ATOM 1505 C C . ILE A 1 187 ? 6.721 10.002 -7.749 1.00 93.38 187 ILE A C 1
ATOM 1507 O O . ILE A 1 187 ? 5.707 10.292 -8.376 1.00 93.38 187 ILE A O 1
ATOM 1511 N N . TYR A 1 188 ? 6.732 9.995 -6.417 1.00 92.00 188 TYR A N 1
ATOM 1512 C CA . TYR A 1 188 ? 5.641 10.495 -5.590 1.00 92.00 188 TYR A CA 1
ATOM 1513 C C . TYR A 1 188 ? 6.154 10.998 -4.239 1.00 92.00 188 TYR A C 1
ATOM 1515 O O . TYR A 1 188 ? 7.247 10.639 -3.796 1.00 92.00 188 TYR A O 1
ATOM 1523 N N . THR A 1 189 ? 5.346 11.802 -3.560 1.00 90.25 189 THR A N 1
ATOM 1524 C CA . THR A 1 189 ? 5.597 12.254 -2.187 1.00 90.25 189 THR A CA 1
ATOM 1525 C C . THR A 1 189 ? 4.478 11.798 -1.259 1.00 90.25 189 THR A C 1
ATOM 1527 O O . THR A 1 189 ? 3.345 11.582 -1.691 1.00 90.25 189 THR A O 1
ATOM 1530 N N . ASN A 1 190 ? 4.796 11.597 0.020 1.00 87.50 190 ASN A N 1
ATOM 1531 C CA . ASN A 1 190 ? 3.800 11.385 1.068 1.00 87.50 190 ASN A CA 1
ATOM 1532 C C . ASN A 1 190 ? 3.604 12.680 1.854 1.00 87.50 190 ASN A C 1
ATOM 1534 O O . ASN A 1 190 ? 4.276 12.898 2.866 1.00 87.50 190 ASN A O 1
ATOM 1538 N N . GLN A 1 191 ? 2.667 13.509 1.406 1.00 86.81 191 GLN A N 1
ATOM 1539 C CA . GLN A 1 191 ? 2.340 14.742 2.098 1.00 86.81 191 GLN A CA 1
ATOM 1540 C C . GLN A 1 191 ? 1.609 14.408 3.398 1.00 86.81 191 GLN A C 1
ATOM 1542 O O . GLN A 1 191 ? 0.590 13.727 3.429 1.00 86.81 191 GLN A O 1
ATOM 1547 N N . TRP A 1 192 ? 2.162 14.839 4.522 1.00 88.94 192 TRP A N 1
ATOM 1548 C CA . TRP A 1 192 ? 1.461 14.794 5.797 1.00 88.94 192 TRP A CA 1
ATOM 1549 C C . TRP A 1 192 ? 1.834 16.033 6.573 1.00 88.94 192 TRP A C 1
ATOM 1551 O O . TRP A 1 192 ? 2.974 16.190 7.004 1.00 88.94 192 TRP A O 1
ATOM 1561 N N . ASN A 1 193 ? 0.857 16.912 6.703 1.00 89.75 193 ASN A N 1
ATOM 1562 C CA . ASN A 1 193 ? 0.964 18.173 7.413 1.00 89.75 193 ASN A CA 1
ATOM 1563 C C . ASN A 1 193 ? -0.163 18.250 8.450 1.00 89.75 193 ASN A C 1
ATOM 1565 O O . ASN A 1 193 ? -0.989 17.341 8.564 1.00 89.75 193 ASN A O 1
ATOM 1569 N N . GLU A 1 194 ? -0.207 19.351 9.189 1.00 91.50 194 GLU A N 1
ATOM 1570 C CA . GLU A 1 194 ? -1.196 19.567 10.245 1.00 91.50 194 GLU A CA 1
ATOM 1571 C C . GLU A 1 194 ? -2.642 19.502 9.739 1.00 91.50 194 GLU A C 1
ATOM 1573 O O . GLU A 1 194 ? -3.502 18.982 10.444 1.00 91.50 194 GLU A O 1
ATOM 1578 N N . ASN A 1 195 ? -2.920 19.955 8.512 1.00 93.50 195 ASN A N 1
ATOM 1579 C CA . ASN A 1 195 ? -4.266 19.888 7.940 1.00 93.50 195 ASN A CA 1
ATOM 1580 C C . ASN A 1 195 ? -4.722 18.432 7.741 1.00 93.50 195 ASN A C 1
ATOM 1582 O O . ASN A 1 195 ? -5.835 18.074 8.118 1.00 93.50 195 ASN A O 1
ATOM 1586 N N . HIS A 1 196 ? -3.839 17.564 7.235 1.00 93.38 196 HIS A N 1
ATOM 1587 C CA . HIS A 1 196 ? -4.128 16.130 7.108 1.00 93.38 196 HIS A CA 1
ATOM 1588 C C . HIS A 1 196 ? -4.374 15.473 8.471 1.00 93.38 196 HIS A C 1
ATOM 1590 O O . HIS A 1 196 ? -5.288 14.663 8.619 1.00 93.38 196 HIS A O 1
ATOM 1596 N N . GLU A 1 197 ? -3.591 15.842 9.485 1.00 94.81 197 GLU A N 1
ATOM 1597 C CA . GLU A 1 197 ? -3.772 15.323 10.841 1.00 94.81 197 GLU A CA 1
ATOM 1598 C C . GLU A 1 197 ? -5.087 15.807 11.470 1.00 94.81 197 GLU A C 1
ATOM 1600 O O . GLU A 1 197 ? -5.821 15.016 12.063 1.00 94.81 197 GLU A O 1
ATOM 1605 N N . GLN A 1 198 ? -5.442 17.082 11.288 1.00 94.69 198 GLN A N 1
ATOM 1606 C CA . GLN A 1 198 ? -6.734 17.628 11.712 1.00 94.69 198 GLN A CA 1
ATOM 1607 C C . GLN A 1 198 ? -7.906 16.958 10.987 1.00 94.69 198 GLN A C 1
ATOM 1609 O O . GLN A 1 198 ? -8.923 16.665 11.613 1.00 94.69 198 GLN A O 1
ATOM 1614 N N . GLN A 1 199 ? -7.775 16.682 9.690 1.00 94.94 199 GLN A N 1
ATOM 1615 C CA . GLN A 1 199 ? -8.785 15.953 8.930 1.00 94.94 199 GLN A CA 1
ATOM 1616 C C . GLN A 1 199 ? -8.953 14.522 9.454 1.00 94.94 199 GLN A C 1
ATOM 1618 O O . GLN A 1 199 ? -10.083 14.088 9.667 1.00 94.94 199 GLN A O 1
ATOM 1623 N N . ALA A 1 200 ? -7.856 13.808 9.717 1.00 96.31 200 ALA A N 1
ATOM 1624 C CA . ALA A 1 200 ? -7.896 12.467 10.296 1.00 96.31 200 ALA A CA 1
ATOM 1625 C C . ALA A 1 200 ? -8.559 12.457 11.683 1.00 96.31 200 ALA A C 1
ATOM 1627 O O . ALA A 1 200 ? -9.393 11.593 11.961 1.00 96.31 200 ALA A O 1
ATOM 1628 N N . ALA A 1 201 ? -8.255 13.455 12.520 1.00 96.12 201 ALA A N 1
ATOM 1629 C CA . ALA A 1 201 ? -8.913 13.642 13.808 1.00 96.12 201 ALA A CA 1
ATOM 1630 C C . ALA A 1 201 ? -10.429 13.848 13.645 1.00 96.12 201 ALA A C 1
ATOM 1632 O O . ALA A 1 201 ? -11.210 13.158 14.292 1.00 96.12 201 ALA A O 1
ATOM 1633 N N . ARG A 1 202 ? -10.858 14.718 12.717 1.00 95.75 202 ARG A N 1
ATOM 1634 C CA . ARG A 1 202 ? -12.286 14.943 12.424 1.00 95.75 202 ARG A CA 1
ATOM 1635 C C . ARG A 1 202 ? -12.990 13.680 11.933 1.00 95.75 202 ARG A C 1
ATOM 1637 O O . ARG A 1 202 ? -14.111 13.430 12.357 1.00 95.75 202 ARG A O 1
ATOM 1644 N N . ILE A 1 203 ? -12.356 12.883 11.068 1.00 95.19 203 ILE A N 1
ATOM 1645 C CA . ILE A 1 203 ? -12.917 11.603 10.597 1.00 95.19 203 ILE A CA 1
ATOM 1646 C C . ILE A 1 203 ? -13.196 10.676 11.783 1.00 95.19 203 ILE A C 1
ATOM 1648 O O . ILE A 1 203 ? -14.282 10.108 11.864 1.00 95.19 203 ILE A O 1
ATOM 1652 N N . ILE A 1 204 ? -12.232 10.542 12.700 1.00 95.50 204 ILE A N 1
ATOM 1653 C CA . ILE A 1 204 ? -12.374 9.691 13.886 1.00 95.50 204 ILE A CA 1
ATOM 1654 C C . ILE A 1 204 ? -13.485 10.229 14.790 1.00 95.50 204 ILE A C 1
ATOM 1656 O O . ILE A 1 204 ? -14.429 9.500 15.068 1.00 95.50 204 ILE A O 1
ATOM 1660 N N . THR A 1 205 ? -13.424 11.502 15.189 1.00 92.94 205 THR A N 1
ATOM 1661 C CA . THR A 1 205 ? -14.403 12.097 16.110 1.00 92.94 205 THR A CA 1
ATOM 1662 C C . THR A 1 205 ? -15.825 12.062 15.549 1.00 92.94 205 THR A C 1
ATOM 1664 O O . THR A 1 205 ? -16.746 11.693 16.269 1.00 92.94 205 THR A O 1
ATOM 1667 N N . ASN A 1 206 ? -16.020 12.373 14.263 1.00 91.94 206 ASN A N 1
ATOM 1668 C CA . ASN A 1 206 ? -17.349 12.362 13.639 1.00 91.94 206 ASN A CA 1
ATOM 1669 C C . ASN A 1 206 ? -17.955 10.955 13.541 1.00 91.94 206 ASN A C 1
ATOM 1671 O O . ASN A 1 206 ? -19.171 10.824 13.418 1.00 91.94 206 ASN A O 1
ATOM 1675 N N . ALA A 1 207 ? -17.126 9.910 13.558 1.00 89.81 207 ALA A N 1
ATOM 1676 C CA . ALA A 1 207 ? -17.592 8.530 13.537 1.00 89.81 207 ALA A CA 1
ATOM 1677 C C . ALA A 1 207 ? -17.995 8.007 14.92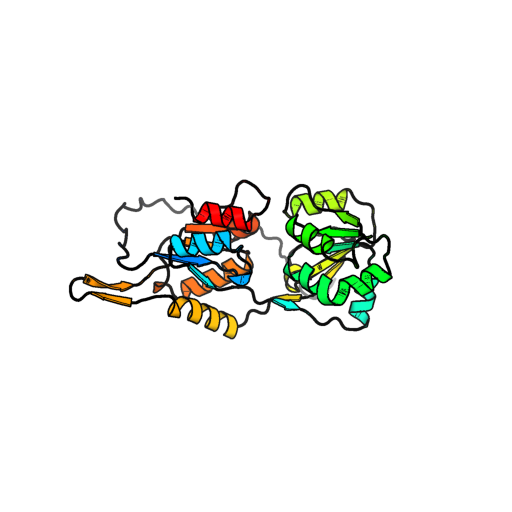8 1.00 89.81 207 ALA A C 1
ATOM 1679 O O . ALA A 1 207 ? -18.591 6.932 15.011 1.00 89.81 207 ALA A O 1
ATOM 1680 N N . MET A 1 208 ? -17.664 8.731 16.003 1.00 88.94 208 MET A N 1
ATOM 1681 C CA . MET A 1 208 ? -17.974 8.347 17.382 1.00 88.94 208 MET A CA 1
ATOM 1682 C C . MET A 1 208 ? -19.308 8.936 17.830 1.00 88.94 208 MET A C 1
ATOM 1684 O O . MET A 1 208 ? -19.534 10.141 17.737 1.00 88.94 208 MET A O 1
ATOM 1688 N N . SER A 1 209 ? -20.192 8.084 18.353 1.00 80.50 209 SER A N 1
ATOM 1689 C CA . SER A 1 209 ? -21.456 8.518 18.953 1.00 80.50 209 SER A CA 1
ATOM 1690 C C . SER A 1 209 ? -21.344 8.630 20.474 1.00 80.50 209 SER A C 1
ATOM 1692 O O . SER A 1 209 ? -20.647 7.847 21.124 1.00 80.50 209 SER A O 1
ATOM 1694 N N . ILE A 1 210 ? -22.096 9.573 21.046 1.00 74.75 210 ILE A N 1
ATOM 1695 C CA . ILE A 1 210 ? -22.347 9.662 22.488 1.00 74.75 210 ILE A CA 1
ATOM 1696 C C . ILE A 1 210 ? -23.796 9.247 22.735 1.00 74.75 210 ILE A C 1
ATOM 1698 O O . ILE A 1 210 ? -24.731 9.899 22.267 1.00 74.75 210 ILE A O 1
ATOM 1702 N N . VAL A 1 211 ? -23.988 8.154 23.466 1.00 65.44 211 VAL A N 1
ATOM 1703 C CA . VAL A 1 211 ? -25.300 7.693 23.917 1.00 65.44 211 VAL A CA 1
ATOM 1704 C C . VAL A 1 211 ? -25.501 8.172 25.346 1.00 65.44 211 VAL A C 1
ATOM 1706 O O . VAL A 1 211 ? -24.920 7.621 26.278 1.00 65.44 211 VAL A O 1
ATOM 1709 N N . HIS A 1 212 ? -26.348 9.179 25.518 1.00 65.75 212 HIS A N 1
ATOM 1710 C CA . HIS A 1 212 ? -26.731 9.659 26.841 1.00 65.75 212 HIS A CA 1
ATOM 1711 C C . HIS A 1 212 ? -27.642 8.620 27.497 1.00 65.75 212 HIS A C 1
ATOM 1713 O O . HIS A 1 212 ? -28.704 8.299 26.955 1.00 65.75 212 HIS A O 1
ATOM 1719 N N . ARG A 1 213 ? -27.230 8.065 28.642 1.00 62.56 213 ARG A N 1
ATOM 1720 C CA . ARG A 1 213 ? -28.080 7.180 29.449 1.00 62.56 213 ARG A CA 1
ATOM 1721 C C . ARG A 1 213 ? -28.407 7.875 30.770 1.00 62.56 213 ARG A C 1
ATOM 1723 O O . ARG A 1 213 ? -27.488 8.071 31.566 1.00 62.56 213 ARG A O 1
ATOM 1730 N N . PRO A 1 214 ? -29.687 8.202 31.028 1.00 56.50 214 PRO A N 1
ATOM 1731 C CA . PRO A 1 214 ? -30.106 8.919 32.234 1.00 56.50 214 PRO A CA 1
ATOM 1732 C C . PRO A 1 214 ? -29.616 8.279 33.542 1.00 56.50 214 PRO A C 1
ATOM 1734 O O . PRO A 1 214 ? -29.245 8.997 34.463 1.00 56.50 214 PRO A O 1
ATOM 1737 N N . ASP A 1 215 ? -29.527 6.944 33.584 1.00 65.12 215 ASP A N 1
ATOM 1738 C CA . ASP A 1 215 ? -29.249 6.186 34.815 1.00 65.12 215 ASP A CA 1
ATOM 1739 C C . ASP A 1 215 ? -27.816 5.622 34.904 1.00 65.12 215 ASP A C 1
ATOM 1741 O O . ASP A 1 215 ? -27.417 5.069 35.929 1.00 65.12 215 ASP A O 1
ATOM 1745 N N . HIS A 1 216 ? -27.024 5.731 33.830 1.00 61.47 216 HIS A N 1
ATOM 1746 C CA . HIS A 1 216 ? -25.702 5.090 33.720 1.00 61.47 216 HIS A CA 1
ATOM 1747 C C . HIS A 1 216 ? -24.592 6.019 33.203 1.00 61.47 216 HIS A C 1
ATOM 1749 O O . HIS A 1 216 ? -23.467 5.564 32.990 1.00 61.47 216 HIS A O 1
ATOM 1755 N N . GLY A 1 217 ? -24.895 7.307 33.013 1.00 65.50 217 GLY A N 1
ATOM 1756 C CA . GLY A 1 217 ? -23.988 8.279 32.408 1.00 65.50 217 GLY A CA 1
ATOM 1757 C C . GLY A 1 217 ? -23.860 8.116 30.891 1.00 65.50 217 GLY A C 1
ATOM 1758 O O . GLY A 1 217 ? -24.496 7.263 30.266 1.00 65.50 217 GLY A O 1
ATOM 1759 N N . ASP A 1 218 ? -23.032 8.955 30.277 1.00 65.12 218 ASP A N 1
ATOM 1760 C CA . ASP A 1 218 ? -22.817 8.922 28.833 1.00 65.12 218 ASP A CA 1
ATOM 1761 C C . ASP A 1 218 ? -21.957 7.721 28.428 1.00 65.12 218 ASP A C 1
ATOM 1763 O O . ASP A 1 218 ? -20.813 7.565 28.855 1.00 65.12 218 ASP A O 1
ATOM 1767 N N . ALA A 1 219 ? -22.499 6.884 27.548 1.00 69.56 219 ALA A N 1
ATOM 1768 C CA . ALA A 1 219 ? -21.787 5.787 26.918 1.00 69.56 219 ALA A CA 1
ATOM 1769 C C . ALA A 1 219 ? -21.205 6.264 25.583 1.00 69.56 219 ALA A C 1
ATOM 1771 O O . ALA A 1 219 ? -21.946 6.664 24.684 1.00 69.56 219 ALA A O 1
ATOM 1772 N N . ARG A 1 220 ? -19.879 6.217 25.438 1.00 75.62 220 ARG A N 1
ATOM 1773 C CA . ARG A 1 220 ? -19.193 6.599 24.197 1.00 75.62 220 ARG A CA 1
ATOM 1774 C C . ARG A 1 220 ? -18.780 5.376 23.401 1.00 75.62 220 ARG A C 1
ATOM 1776 O O . ARG A 1 220 ? -18.337 4.381 23.977 1.00 75.62 220 ARG A O 1
ATOM 1783 N N . ASP A 1 221 ? -18.927 5.465 22.085 1.00 87.50 221 ASP A N 1
ATOM 1784 C CA . ASP A 1 221 ? -18.311 4.504 21.176 1.00 87.50 221 ASP A CA 1
ATOM 1785 C C . ASP A 1 221 ? -16.787 4.535 21.344 1.00 87.50 221 ASP A C 1
ATOM 1787 O O . ASP A 1 221 ? -16.205 5.590 21.597 1.00 87.50 221 ASP A O 1
ATOM 1791 N N . VAL A 1 222 ? -16.143 3.375 21.204 1.00 92.44 222 VAL A N 1
ATOM 1792 C CA . VAL A 1 222 ? -14.684 3.260 21.327 1.00 92.44 222 VAL A CA 1
ATOM 1793 C C . VAL A 1 222 ? -14.089 2.376 20.245 1.00 92.44 222 VAL A C 1
ATOM 1795 O O . VAL A 1 222 ? -14.663 1.362 19.838 1.00 92.44 222 VAL A O 1
ATOM 1798 N N . ILE A 1 223 ? -12.892 2.738 19.794 1.00 95.62 223 ILE A N 1
ATOM 1799 C CA . ILE A 1 223 ? -12.110 1.949 18.848 1.00 95.62 223 ILE A CA 1
ATOM 1800 C C . ILE A 1 223 ? -11.397 0.823 19.597 1.00 95.62 223 ILE A C 1
ATOM 1802 O O . ILE A 1 223 ? -10.545 1.073 20.450 1.00 95.62 223 ILE A O 1
ATOM 1806 N N . THR A 1 224 ? -11.722 -0.420 19.241 1.00 95.44 224 THR A N 1
ATOM 1807 C CA . THR A 1 224 ? -11.194 -1.636 19.893 1.00 95.44 224 THR A CA 1
ATOM 1808 C C . THR A 1 224 ? -10.281 -2.471 19.016 1.00 95.44 224 THR A C 1
ATOM 1810 O O . THR A 1 224 ? -9.494 -3.256 19.535 1.00 95.44 224 THR A O 1
ATOM 1813 N N . ARG A 1 225 ? -10.369 -2.323 17.692 1.00 96.88 225 ARG A N 1
ATOM 1814 C CA . ARG A 1 225 ? -9.492 -3.008 16.737 1.00 96.88 225 ARG A CA 1
ATOM 1815 C C . ARG A 1 225 ? -8.976 -2.012 15.720 1.00 96.88 225 ARG A C 1
ATOM 1817 O O . ARG A 1 225 ? -9.749 -1.188 15.230 1.00 96.88 225 ARG A O 1
ATOM 1824 N N . ILE A 1 226 ? -7.692 -2.089 15.391 1.00 97.88 226 ILE A N 1
ATOM 1825 C CA . ILE A 1 226 ? -7.058 -1.155 14.463 1.00 97.88 226 ILE A CA 1
ATOM 1826 C C . ILE A 1 226 ? -6.189 -1.905 13.454 1.00 97.88 226 ILE A C 1
ATOM 1828 O O . ILE A 1 226 ? -5.234 -2.581 13.827 1.00 97.88 226 ILE A O 1
ATOM 1832 N N . LEU A 1 227 ? -6.477 -1.725 12.166 1.00 97.56 227 LEU A N 1
ATOM 1833 C CA . LEU A 1 227 ? -5.635 -2.172 11.060 1.00 97.56 227 LEU A CA 1
ATOM 1834 C C . LEU A 1 227 ? -4.686 -1.057 10.608 1.00 97.56 227 LEU A C 1
ATOM 1836 O O . LEU A 1 227 ? -5.101 -0.011 10.086 1.00 97.56 227 LEU A O 1
ATOM 1840 N N . VAL A 1 228 ? -3.388 -1.316 10.739 1.00 95.25 228 VAL A N 1
ATOM 1841 C CA . VAL A 1 228 ? -2.312 -0.406 10.359 1.00 95.25 228 VAL A CA 1
ATOM 1842 C C . VAL A 1 228 ? -1.582 -0.905 9.116 1.00 95.25 228 VAL A C 1
ATOM 1844 O O . VAL A 1 228 ? -1.078 -2.026 9.068 1.00 95.25 228 VAL A O 1
ATOM 1847 N N . THR A 1 229 ? -1.517 -0.064 8.081 1.00 90.31 229 THR A N 1
ATOM 1848 C CA . THR A 1 229 ? -1.037 -0.484 6.749 1.00 90.31 229 THR A CA 1
ATOM 1849 C C . THR A 1 229 ? 0.405 -0.115 6.428 1.00 90.31 229 THR A C 1
ATOM 1851 O O . THR A 1 229 ? 0.921 -0.486 5.375 1.00 90.31 229 THR A O 1
ATOM 1854 N N . SER A 1 230 ? 1.075 0.633 7.305 1.00 87.56 230 SER A N 1
ATOM 1855 C CA . SER A 1 230 ? 2.493 0.963 7.146 1.00 87.56 230 SER A CA 1
ATOM 1856 C C . SER A 1 230 ? 3.104 1.497 8.445 1.00 87.56 230 SER A C 1
ATOM 1858 O O . SER A 1 230 ? 2.362 2.022 9.281 1.00 87.56 230 SER A O 1
ATOM 1860 N N . PRO A 1 231 ? 4.443 1.486 8.583 1.00 87.50 231 PRO A N 1
ATOM 1861 C CA . PRO A 1 231 ? 5.117 2.099 9.728 1.00 87.50 231 PRO A CA 1
ATOM 1862 C C . PRO A 1 231 ? 4.792 3.594 9.888 1.00 87.50 231 PRO A C 1
ATOM 1864 O O . PRO A 1 231 ? 4.538 4.077 10.987 1.00 87.50 231 PRO A O 1
ATOM 1867 N N . SER A 1 232 ? 4.722 4.345 8.782 1.00 87.69 232 SER A N 1
ATOM 1868 C CA . SER A 1 232 ? 4.386 5.774 8.833 1.00 87.69 232 SER A CA 1
ATOM 1869 C C . SER A 1 232 ? 2.938 6.027 9.253 1.00 87.69 232 SER A C 1
ATOM 1871 O O . SER A 1 232 ? 2.688 6.973 9.997 1.00 87.69 232 SER A O 1
ATOM 1873 N N . ALA A 1 233 ? 1.998 5.171 8.838 1.00 91.81 233 ALA A N 1
ATOM 1874 C CA . ALA A 1 233 ? 0.618 5.228 9.319 1.00 91.81 233 ALA A CA 1
ATOM 1875 C C . ALA A 1 233 ? 0.543 4.965 10.830 1.00 91.81 233 ALA A C 1
ATOM 1877 O O . ALA A 1 233 ? -0.199 5.660 11.515 1.00 91.81 233 ALA A O 1
ATOM 1878 N N . TYR A 1 234 ? 1.348 4.039 11.362 1.00 94.44 234 TYR A N 1
ATOM 1879 C CA . TYR A 1 234 ? 1.393 3.784 12.803 1.00 94.44 234 TYR A CA 1
ATOM 1880 C C . TYR A 1 234 ? 1.879 4.999 13.602 1.00 94.44 234 TYR A C 1
ATOM 1882 O O . TYR A 1 234 ? 1.214 5.418 14.543 1.00 94.44 234 TYR A O 1
ATOM 1890 N N . ARG A 1 235 ? 2.988 5.631 13.194 1.00 92.12 235 ARG A N 1
ATOM 1891 C CA . ARG A 1 235 ? 3.494 6.844 13.868 1.00 92.12 235 ARG A CA 1
ATOM 1892 C C . ARG A 1 235 ? 2.454 7.968 13.905 1.00 92.12 235 ARG A C 1
ATOM 1894 O O . ARG A 1 235 ? 2.350 8.689 14.890 1.00 92.12 235 ARG A O 1
ATOM 1901 N N . ARG A 1 236 ? 1.686 8.122 12.821 1.00 94.88 236 ARG A N 1
ATOM 1902 C CA . ARG A 1 236 ? 0.599 9.111 12.711 1.00 94.88 236 ARG A CA 1
ATOM 1903 C C . ARG A 1 236 ? -0.591 8.733 13.590 1.00 94.88 236 ARG A C 1
ATOM 1905 O O . ARG A 1 236 ? -1.135 9.590 14.276 1.00 94.88 236 ARG A O 1
ATOM 1912 N N . LEU A 1 237 ? -0.955 7.451 13.607 1.00 96.38 237 LEU A N 1
ATOM 1913 C CA . LEU A 1 237 ? -1.989 6.913 14.486 1.00 96.38 237 LEU A CA 1
ATOM 1914 C C . LEU A 1 237 ? -1.647 7.154 15.956 1.00 96.38 237 LEU A C 1
ATOM 1916 O O . LEU A 1 237 ? -2.529 7.534 16.715 1.00 96.38 237 LEU A O 1
ATOM 1920 N N . TRP A 1 238 ? -0.389 6.956 16.352 1.00 94.38 238 TRP A N 1
ATOM 1921 C CA . TRP A 1 238 ? 0.039 7.174 17.731 1.00 94.38 238 TRP A CA 1
ATOM 1922 C C . TRP A 1 238 ? -0.247 8.607 18.194 1.00 94.38 238 TRP A C 1
ATOM 1924 O O . TRP A 1 238 ? -0.914 8.804 19.204 1.00 94.38 238 TRP A O 1
ATOM 1934 N N . ARG A 1 239 ? 0.126 9.607 17.386 1.00 94.06 239 ARG A N 1
ATOM 1935 C CA . ARG A 1 239 ? -0.185 11.021 17.668 1.00 94.06 239 ARG A CA 1
ATOM 1936 C C . ARG A 1 239 ? -1.688 11.286 17.761 1.00 94.06 239 ARG A C 1
ATOM 1938 O O . ARG A 1 239 ? -2.135 12.038 18.621 1.00 94.06 239 ARG A O 1
ATOM 1945 N N . LEU A 1 240 ? -2.484 10.654 16.895 1.00 95.88 240 LEU A N 1
ATOM 1946 C CA . LEU A 1 240 ? -3.945 10.761 16.952 1.00 95.88 240 LEU A CA 1
ATOM 1947 C C . LEU A 1 240 ? -4.519 10.137 18.231 1.00 95.88 240 LEU A C 1
ATOM 1949 O O . LEU A 1 240 ? -5.469 10.684 18.778 1.00 95.88 240 LEU A O 1
ATOM 1953 N N . ARG A 1 241 ? -3.940 9.037 18.728 1.00 94.50 241 ARG A N 1
ATOM 1954 C CA . ARG A 1 241 ? -4.340 8.407 19.997 1.00 94.50 241 ARG A CA 1
ATOM 1955 C C . ARG A 1 241 ? -3.998 9.270 21.204 1.00 94.50 241 ARG A C 1
ATOM 1957 O O . ARG A 1 241 ? -4.818 9.374 22.104 1.00 94.50 241 ARG A O 1
ATOM 1964 N N . GLU A 1 242 ? -2.834 9.916 21.203 1.00 93.44 242 GLU A N 1
ATOM 1965 C CA . GLU A 1 242 ? -2.463 10.878 22.252 1.00 93.44 242 GLU A CA 1
ATOM 1966 C C . GLU A 1 242 ? -3.396 12.095 22.260 1.00 93.44 242 GLU A C 1
ATOM 1968 O O . GLU A 1 242 ? -3.734 12.618 23.318 1.00 93.44 242 GLU A O 1
ATOM 1973 N N . ARG A 1 243 ? -3.836 12.533 21.075 1.00 94.38 243 ARG A N 1
ATOM 1974 C CA . ARG A 1 243 ? -4.714 13.694 20.910 1.00 94.38 243 ARG A CA 1
ATOM 1975 C C . ARG A 1 243 ? -6.192 13.407 21.192 1.00 94.38 243 ARG A C 1
ATOM 1977 O O . ARG A 1 243 ? -6.897 14.326 21.596 1.00 94.38 243 ARG A O 1
ATOM 1984 N N . LEU A 1 244 ? -6.661 12.187 20.930 1.00 94.06 244 LEU A N 1
ATOM 1985 C CA . LEU A 1 244 ? -8.066 11.772 21.048 1.00 94.06 244 LEU A CA 1
ATOM 1986 C C . LEU A 1 244 ? -8.214 10.524 21.940 1.00 94.06 244 LEU A C 1
ATOM 1988 O O . LEU A 1 244 ? -8.784 9.524 21.488 1.00 94.06 244 LEU A O 1
ATOM 1992 N N . PRO A 1 245 ? -7.674 10.516 23.173 1.00 92.88 245 PRO A N 1
ATOM 1993 C CA . PRO A 1 245 ? -7.629 9.315 24.007 1.00 92.88 245 PRO A CA 1
ATOM 1994 C C . PRO A 1 245 ? -9.021 8.726 24.274 1.00 92.88 245 PRO A C 1
ATOM 1996 O O . PRO A 1 245 ? -9.173 7.512 24.357 1.00 92.88 245 PRO A O 1
ATOM 1999 N N . GLU A 1 246 ? -10.058 9.560 24.330 1.00 90.38 246 GLU A N 1
ATOM 2000 C CA . GLU A 1 246 ? -11.445 9.155 24.557 1.00 90.38 246 GLU A CA 1
ATOM 2001 C C . GLU A 1 246 ? -12.072 8.346 23.411 1.00 90.38 246 GLU A C 1
ATOM 2003 O O . GLU A 1 246 ? -13.099 7.704 23.622 1.00 90.38 246 GLU A O 1
ATOM 2008 N N . CYS A 1 247 ? -11.483 8.372 22.210 1.00 93.31 247 CYS A N 1
ATOM 2009 C CA . CYS A 1 247 ? -11.981 7.629 21.049 1.00 93.31 247 CYS A CA 1
ATOM 2010 C C . CYS A 1 247 ? -11.456 6.184 20.994 1.00 93.31 247 CYS A C 1
ATOM 2012 O O . CYS A 1 247 ? -11.928 5.388 20.180 1.00 93.31 247 CYS A O 1
ATOM 2014 N N . PHE A 1 248 ? -10.467 5.824 21.816 1.00 93.94 248 PHE A N 1
ATOM 2015 C CA . PHE A 1 248 ? -9.802 4.522 21.772 1.00 93.94 248 PHE A CA 1
ATOM 2016 C C . PHE A 1 248 ? -10.006 3.761 23.077 1.00 93.94 248 PHE A C 1
ATOM 2018 O O . PHE A 1 248 ? -10.000 4.336 24.160 1.00 93.94 248 PHE A O 1
ATOM 2025 N N . SER A 1 249 ? -10.147 2.439 22.980 1.00 92.50 249 SER A N 1
ATOM 2026 C CA . SER A 1 249 ? -10.027 1.591 24.166 1.00 92.50 249 SER A CA 1
ATOM 2027 C C . SER A 1 249 ? -8.605 1.662 24.734 1.00 92.50 249 SER A C 1
ATOM 2029 O O . SER A 1 249 ? -7.661 1.880 23.975 1.00 92.50 249 SER A O 1
ATOM 2031 N N . ASP A 1 250 ? -8.437 1.382 26.026 1.00 88.25 250 ASP A N 1
ATOM 2032 C CA . ASP A 1 250 ? -7.133 1.422 26.704 1.00 88.25 250 ASP A CA 1
ATOM 2033 C C . ASP A 1 250 ? -6.115 0.448 26.073 1.00 88.25 250 ASP A C 1
ATOM 2035 O O . ASP A 1 250 ? -4.907 0.682 26.110 1.00 88.25 250 ASP A O 1
ATOM 2039 N N . ARG A 1 251 ? -6.597 -0.656 25.480 1.00 89.94 251 ARG A N 1
ATOM 2040 C CA . ARG A 1 251 ? -5.780 -1.693 24.825 1.00 89.94 251 ARG A CA 1
ATOM 2041 C C . ARG A 1 251 ? -6.447 -2.202 23.540 1.00 89.94 251 ARG A C 1
ATOM 2043 O O . ARG A 1 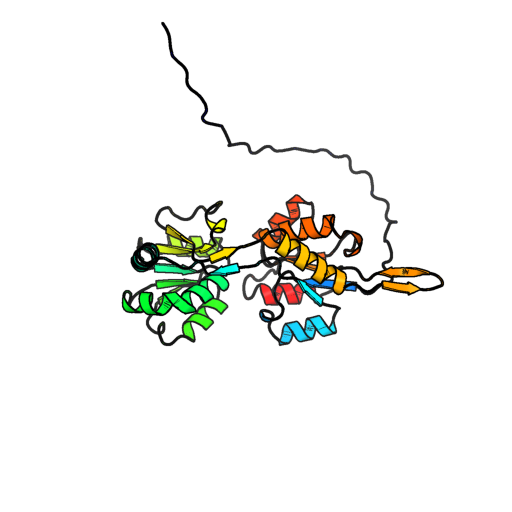251 ? -7.007 -3.300 23.551 1.00 89.94 251 ARG A O 1
ATOM 2050 N N . PRO A 1 252 ? -6.418 -1.431 22.438 1.00 94.06 252 PRO A N 1
ATOM 2051 C CA . PRO A 1 252 ? -7.006 -1.878 21.186 1.00 94.06 252 PRO A CA 1
ATOM 2052 C C . PRO A 1 252 ? -6.169 -3.017 20.592 1.00 94.06 252 PRO A C 1
ATOM 2054 O O . PRO A 1 252 ? -4.939 -2.997 20.642 1.00 94.06 252 PRO A O 1
ATOM 2057 N N . GLU A 1 253 ? -6.822 -4.004 19.985 1.00 96.62 253 GLU A N 1
ATOM 2058 C CA . GLU A 1 253 ? -6.120 -5.035 19.224 1.00 96.62 253 GLU A CA 1
ATOM 2059 C C . GLU A 1 253 ? -5.554 -4.430 17.935 1.00 96.62 253 GLU A C 1
ATOM 2061 O O . GLU A 1 253 ? -6.288 -3.870 17.114 1.00 96.62 253 GLU A O 1
ATOM 2066 N N . LEU A 1 254 ? -4.245 -4.564 17.736 1.00 97.38 254 LEU A N 1
ATOM 2067 C CA . LEU A 1 254 ? -3.562 -4.073 16.546 1.00 97.38 254 LEU A CA 1
ATOM 2068 C C . LEU A 1 254 ? -3.374 -5.184 15.522 1.00 97.38 254 LEU A C 1
ATOM 2070 O O . LEU A 1 254 ? -2.957 -6.296 15.845 1.00 97.38 254 LEU A O 1
ATOM 2074 N N . PHE A 1 255 ? -3.599 -4.837 14.263 1.00 97.38 255 PHE A N 1
ATOM 2075 C CA . PHE A 1 255 ? -3.377 -5.693 13.110 1.00 97.38 255 PHE A CA 1
ATOM 2076 C C . PHE A 1 255 ? -2.462 -4.963 12.132 1.00 97.38 255 PHE A C 1
ATOM 2078 O O . PHE A 1 255 ? -2.660 -3.783 11.843 1.00 97.38 255 PHE A O 1
ATOM 2085 N N . ALA A 1 256 ? -1.448 -5.650 11.619 1.00 94.12 256 ALA A N 1
ATOM 2086 C CA . ALA A 1 256 ? -0.460 -5.087 10.710 1.00 94.12 256 ALA A CA 1
ATOM 2087 C C . ALA A 1 256 ? -0.358 -5.929 9.435 1.00 94.12 256 ALA A C 1
ATOM 2089 O O . ALA A 1 256 ? -0.474 -7.154 9.466 1.00 94.12 256 ALA A O 1
ATOM 2090 N N . LEU A 1 257 ? -0.103 -5.271 8.301 1.00 87.44 257 LEU A N 1
ATOM 2091 C CA . LEU A 1 257 ? 0.050 -5.966 7.013 1.00 87.44 257 LEU A CA 1
ATOM 2092 C C . LEU A 1 257 ? 1.317 -6.820 6.921 1.00 87.44 257 LEU A C 1
ATOM 2094 O O . LEU A 1 257 ? 1.388 -7.730 6.105 1.00 87.44 257 LEU A O 1
ATOM 2098 N N . GLY A 1 258 ? 2.334 -6.527 7.729 1.00 84.12 258 GLY A N 1
ATOM 2099 C CA . GLY A 1 258 ? 3.575 -7.282 7.687 1.00 84.12 258 GLY A CA 1
ATOM 2100 C C . GLY A 1 258 ? 4.578 -6.887 8.767 1.00 84.12 258 GLY A C 1
ATOM 2101 O O . GLY A 1 258 ? 4.339 -5.928 9.517 1.00 84.12 258 GLY A O 1
ATOM 2102 N N . PRO A 1 259 ? 5.718 -7.598 8.823 1.00 81.81 259 PRO A N 1
ATOM 2103 C CA . PRO A 1 259 ? 6.668 -7.521 9.929 1.00 81.81 259 PRO A CA 1
ATOM 2104 C C . PRO A 1 259 ? 7.199 -6.114 10.193 1.00 81.81 259 PRO A C 1
ATOM 2106 O O . PRO A 1 259 ? 7.284 -5.708 11.344 1.00 81.81 259 PRO A O 1
ATOM 2109 N N . SER A 1 260 ? 7.489 -5.324 9.154 1.00 81.44 260 SER A N 1
ATOM 2110 C CA . SER A 1 260 ? 8.005 -3.961 9.340 1.00 81.44 260 SER A CA 1
ATOM 2111 C C . SER A 1 260 ? 7.001 -3.038 10.034 1.00 81.44 260 SER A C 1
ATOM 2113 O O . SER A 1 260 ? 7.391 -2.212 10.851 1.00 81.44 260 SER A O 1
ATOM 2115 N N . THR A 1 261 ? 5.703 -3.182 9.741 1.00 86.75 261 THR A N 1
ATOM 2116 C CA . THR A 1 261 ? 4.661 -2.388 10.414 1.00 86.75 261 THR A CA 1
ATOM 2117 C C . THR A 1 261 ? 4.456 -2.871 11.848 1.00 86.75 261 THR A C 1
ATOM 2119 O O . THR A 1 261 ? 4.330 -2.050 12.747 1.00 86.75 261 THR A O 1
ATOM 2122 N N . ALA A 1 262 ? 4.490 -4.188 12.079 1.00 89.62 262 ALA A N 1
ATOM 2123 C CA . ALA A 1 262 ? 4.401 -4.762 13.422 1.00 89.62 262 ALA A CA 1
ATOM 2124 C C . ALA A 1 262 ? 5.620 -4.431 14.300 1.00 89.62 262 ALA A C 1
ATOM 2126 O O . ALA A 1 262 ? 5.491 -4.255 15.505 1.00 89.62 262 ALA A O 1
ATOM 2127 N N . GLN A 1 263 ? 6.811 -4.316 13.711 1.00 88.00 263 GLN A N 1
ATOM 2128 C CA . GLN A 1 263 ? 8.015 -3.894 14.423 1.00 88.00 263 GLN A CA 1
ATOM 2129 C C . GLN A 1 263 ? 7.880 -2.458 14.935 1.00 88.00 263 GLN A C 1
ATOM 2131 O O . GLN A 1 263 ? 8.311 -2.168 16.048 1.00 88.00 263 GLN A O 1
ATOM 2136 N N . GLU A 1 264 ? 7.261 -1.574 14.150 1.00 90.31 264 GLU A N 1
ATOM 2137 C CA . GLU A 1 264 ? 7.046 -0.180 14.537 1.00 90.31 264 GLU A CA 1
ATOM 2138 C C . GLU A 1 264 ? 6.158 -0.061 15.789 1.00 90.31 264 GLU A C 1
ATOM 2140 O O . GLU A 1 264 ? 6.386 0.822 16.613 1.00 90.31 264 GLU A O 1
ATOM 2145 N N . THR A 1 265 ? 5.207 -0.986 16.000 1.00 89.62 265 THR A N 1
ATOM 2146 C CA . THR A 1 265 ? 4.327 -0.942 17.184 1.00 89.62 265 THR A CA 1
ATOM 2147 C C . THR A 1 265 ? 5.058 -1.170 18.500 1.00 89.62 265 THR A C 1
ATOM 2149 O O . THR A 1 265 ? 4.671 -0.634 19.539 1.00 89.62 265 THR A O 1
ATOM 2152 N N . ARG A 1 266 ? 6.182 -1.891 18.449 1.00 89.69 266 ARG A N 1
ATOM 2153 C CA . ARG A 1 266 ? 6.983 -2.243 19.627 1.00 89.69 266 ARG A CA 1
ATOM 2154 C C . ARG A 1 266 ? 7.647 -1.036 20.285 1.00 89.69 266 ARG A C 1
ATOM 2156 O O . ARG A 1 266 ? 7.955 -1.110 21.469 1.00 89.69 266 ARG A O 1
ATOM 2163 N N . ILE A 1 267 ? 7.820 0.074 19.559 1.00 87.56 267 ILE A N 1
ATOM 2164 C CA . ILE A 1 267 ? 8.344 1.339 20.109 1.00 87.56 267 ILE A CA 1
ATOM 2165 C C . ILE A 1 267 ? 7.468 1.842 21.267 1.00 87.56 267 ILE A C 1
ATOM 2167 O O . ILE A 1 267 ? 7.976 2.460 22.196 1.00 87.56 267 ILE A O 1
ATOM 2171 N N . HIS A 1 268 ? 6.174 1.513 21.249 1.00 87.56 268 HIS A N 1
ATOM 2172 C CA . HIS A 1 268 ? 5.219 1.857 22.304 1.00 87.56 268 HIS A CA 1
ATOM 2173 C C . HIS A 1 268 ? 4.773 0.634 23.121 1.00 87.56 268 HIS A C 1
ATOM 2175 O O . HIS A 1 268 ? 3.689 0.635 23.692 1.00 87.56 268 HIS A O 1
ATOM 2181 N N . ALA A 1 269 ? 5.597 -0.421 23.167 1.00 85.94 269 ALA A N 1
ATOM 2182 C CA . ALA A 1 269 ? 5.308 -1.682 23.858 1.00 85.94 269 ALA A CA 1
ATOM 2183 C C . ALA A 1 269 ? 4.009 -2.387 23.403 1.00 85.94 269 ALA A C 1
ATOM 2185 O O . ALA A 1 269 ? 3.469 -3.228 24.121 1.00 85.94 269 ALA A O 1
ATOM 2186 N N . GLU A 1 270 ? 3.528 -2.097 22.190 1.00 90.00 270 GLU A N 1
ATOM 2187 C CA . GLU A 1 270 ? 2.360 -2.753 21.609 1.00 90.00 270 GLU A CA 1
ATOM 2188 C C . GLU A 1 270 ? 2.765 -3.870 20.641 1.00 90.00 270 GLU A C 1
ATOM 2190 O O . GLU A 1 270 ? 3.802 -3.817 19.968 1.00 90.00 270 GLU A O 1
ATOM 2195 N N . THR A 1 271 ? 1.912 -4.886 20.529 1.00 92.62 271 THR A N 1
ATOM 2196 C CA . THR A 1 271 ? 2.089 -5.988 19.578 1.00 92.62 271 THR A CA 1
ATOM 2197 C C . THR A 1 271 ? 0.955 -5.990 18.566 1.00 92.62 271 THR A C 1
ATOM 2199 O O . THR A 1 271 ? -0.218 -5.962 18.930 1.00 92.62 271 THR A O 1
ATOM 2202 N N . ALA A 1 272 ? 1.311 -6.019 17.282 1.00 95.00 272 ALA A N 1
ATOM 2203 C CA . ALA A 1 272 ? 0.351 -6.176 16.199 1.00 95.00 272 ALA A CA 1
ATOM 2204 C C . ALA A 1 272 ? 0.328 -7.621 15.693 1.00 95.00 272 ALA A C 1
ATOM 2206 O O . ALA A 1 272 ? 1.379 -8.223 15.458 1.00 95.00 272 ALA A O 1
ATOM 2207 N N . LYS A 1 273 ? -0.874 -8.154 15.472 1.00 95.38 273 LYS A N 1
ATOM 2208 C CA . LYS A 1 273 ? -1.084 -9.435 14.796 1.00 95.38 273 LYS A CA 1
ATOM 2209 C C . LYS A 1 273 ? -0.807 -9.271 13.297 1.00 95.38 273 LYS A C 1
ATOM 2211 O O . LYS A 1 273 ? -1.265 -8.311 12.676 1.00 95.38 273 LYS A O 1
ATOM 2216 N N . THR A 1 274 ? -0.072 -10.209 12.711 1.00 92.19 274 THR A N 1
ATOM 2217 C CA . THR A 1 274 ? 0.253 -10.247 11.275 1.00 92.19 274 THR A CA 1
ATOM 2218 C C . THR A 1 274 ? -0.191 -11.575 10.670 1.00 92.19 274 THR A C 1
ATOM 2220 O O . THR A 1 274 ? -0.162 -12.585 11.376 1.00 92.19 274 THR A O 1
ATOM 2223 N N . PRO A 1 275 ? -0.570 -11.616 9.383 1.00 89.38 275 PRO A N 1
ATOM 2224 C CA . PRO A 1 275 ? -0.917 -12.867 8.726 1.00 89.38 275 PRO A CA 1
ATOM 2225 C C . PRO A 1 275 ? 0.315 -13.775 8.602 1.00 89.38 275 PRO A C 1
ATOM 2227 O O . PRO A 1 275 ? 1.432 -13.294 8.397 1.00 89.38 275 PRO A O 1
ATOM 2230 N N . ALA A 1 276 ? 0.101 -15.086 8.732 1.00 85.94 276 ALA A N 1
ATOM 2231 C CA . ALA A 1 276 ? 1.151 -16.091 8.561 1.00 85.94 276 ALA A CA 1
ATOM 2232 C C . ALA A 1 276 ? 1.526 -16.310 7.084 1.00 85.94 276 ALA A C 1
ATOM 2234 O O . ALA A 1 276 ? 2.692 -16.530 6.777 1.00 85.94 276 ALA A O 1
ATOM 2235 N N . ASP A 1 277 ? 0.551 -16.226 6.169 1.00 82.56 277 ASP A N 1
ATOM 2236 C CA . ASP A 1 277 ? 0.801 -16.206 4.721 1.00 82.56 277 ASP A CA 1
ATOM 2237 C C . ASP A 1 277 ? 1.133 -14.771 4.282 1.00 82.56 277 ASP A C 1
ATOM 2239 O O . ASP A 1 277 ? 0.458 -13.811 4.665 1.00 82.56 277 ASP A O 1
ATOM 2243 N N . HIS A 1 278 ? 2.180 -14.630 3.474 1.00 79.81 278 HIS A N 1
ATOM 2244 C CA . HIS A 1 278 ? 2.682 -13.354 2.967 1.00 79.81 278 HIS A CA 1
ATOM 2245 C C . HIS A 1 278 ? 2.187 -13.028 1.551 1.00 79.81 278 HIS A C 1
ATOM 2247 O O . HIS A 1 278 ? 2.735 -12.143 0.900 1.00 79.81 278 HIS A O 1
ATOM 2253 N N . ARG A 1 279 ? 1.160 -13.731 1.065 1.00 79.94 279 ARG A N 1
ATOM 2254 C CA . ARG A 1 279 ? 0.446 -13.423 -0.182 1.00 79.94 279 ARG A CA 1
ATOM 2255 C C . ARG A 1 279 ? -0.918 -12.823 0.129 1.00 79.94 279 ARG A C 1
ATOM 2257 O O . ARG A 1 279 ? -1.597 -13.276 1.047 1.00 79.94 279 ARG A O 1
ATOM 2264 N N . ASP A 1 280 ? -1.329 -11.830 -0.658 1.00 81.75 280 ASP A N 1
ATOM 2265 C CA . ASP A 1 280 ? -2.602 -11.113 -0.460 1.00 81.75 280 ASP A CA 1
ATOM 2266 C C . ASP A 1 280 ? -2.768 -10.615 0.991 1.00 81.75 280 ASP A C 1
ATOM 2268 O O . ASP A 1 280 ? -3.790 -10.804 1.658 1.00 81.75 280 ASP A O 1
ATOM 2272 N N . VAL A 1 281 ? -1.697 -9.996 1.502 1.00 86.25 281 VAL A N 1
ATOM 2273 C CA . VAL A 1 281 ? -1.562 -9.632 2.919 1.00 86.25 281 VAL A CA 1
ATOM 2274 C C . VAL A 1 281 ? -2.709 -8.759 3.424 1.00 86.25 281 VAL A C 1
ATOM 2276 O O . VAL A 1 281 ? -3.152 -8.943 4.549 1.00 86.25 281 VAL A O 1
ATOM 2279 N N . LEU A 1 282 ? -3.253 -7.855 2.600 1.00 89.31 282 LEU A N 1
ATOM 2280 C CA . LEU A 1 282 ? -4.394 -7.018 2.989 1.00 89.31 282 LEU A CA 1
ATOM 2281 C C . LEU A 1 282 ? -5.625 -7.863 3.315 1.00 89.31 282 LEU A C 1
ATOM 2283 O O . LEU A 1 282 ? -6.213 -7.692 4.383 1.00 89.31 282 LEU A O 1
ATOM 2287 N N . ARG A 1 283 ? -5.991 -8.787 2.420 1.00 92.06 283 ARG A N 1
ATOM 2288 C CA . ARG A 1 283 ? -7.113 -9.700 2.639 1.00 92.06 283 ARG A CA 1
ATOM 2289 C C . ARG A 1 283 ? -6.888 -10.536 3.886 1.00 92.06 283 ARG A C 1
ATOM 2291 O O . ARG A 1 283 ? -7.761 -10.581 4.746 1.00 92.06 283 ARG A O 1
ATOM 2298 N N . LYS A 1 284 ? -5.708 -11.142 4.012 1.00 92.25 284 LYS A N 1
ATOM 2299 C CA . LYS A 1 284 ? -5.382 -12.026 5.135 1.00 92.25 284 LYS A CA 1
ATOM 2300 C C . LYS A 1 284 ? -5.378 -11.298 6.476 1.00 92.25 284 LYS A C 1
ATOM 2302 O O . LYS A 1 284 ? -5.863 -11.844 7.461 1.00 92.25 284 LYS A O 1
ATOM 2307 N N . THR A 1 285 ? -4.897 -10.057 6.531 1.00 94.19 285 THR A N 1
ATOM 2308 C CA . THR A 1 285 ? -4.963 -9.259 7.760 1.00 94.19 285 THR A CA 1
ATOM 2309 C C . THR A 1 285 ? -6.398 -8.846 8.097 1.00 94.19 285 THR A C 1
ATOM 2311 O O . THR A 1 285 ? -6.761 -8.858 9.270 1.00 94.19 285 THR A O 1
ATOM 2314 N N . ILE A 1 286 ? -7.230 -8.504 7.105 1.00 95.50 286 ILE A N 1
ATOM 2315 C CA . ILE A 1 286 ? -8.655 -8.211 7.340 1.00 95.50 286 ILE A CA 1
ATOM 2316 C C . ILE A 1 286 ? -9.393 -9.461 7.833 1.00 95.50 286 ILE A C 1
ATOM 2318 O O . ILE A 1 286 ? -10.189 -9.366 8.759 1.00 95.50 286 ILE A O 1
ATOM 2322 N N . GLU A 1 287 ? -9.109 -10.633 7.263 1.00 95.38 287 GLU A N 1
ATOM 2323 C CA . GLU A 1 287 ? -9.641 -11.916 7.737 1.00 95.38 287 GLU A CA 1
ATOM 2324 C C . GLU A 1 287 ? -9.239 -12.172 9.196 1.00 95.38 287 GLU A C 1
ATOM 2326 O O . GLU A 1 287 ? -10.109 -12.382 10.032 1.00 95.38 287 GLU A O 1
ATOM 2331 N N . LEU A 1 288 ? -7.960 -11.995 9.538 1.00 94.81 288 LEU A N 1
ATOM 2332 C CA . LEU A 1 288 ? -7.469 -12.111 10.915 1.00 94.81 288 LEU A CA 1
ATOM 2333 C C . LEU A 1 288 ? -8.142 -11.121 11.883 1.00 94.81 288 LEU A C 1
ATOM 2335 O O . LEU A 1 288 ? -8.322 -11.423 13.059 1.00 94.81 288 LEU A O 1
ATOM 2339 N N . MET A 1 289 ? -8.493 -9.929 11.397 1.00 94.75 289 MET A N 1
ATOM 2340 C CA . MET A 1 289 ? -9.219 -8.911 12.158 1.00 94.75 289 MET A CA 1
ATOM 2341 C C . MET A 1 289 ? -10.705 -9.241 12.333 1.00 94.75 289 MET A C 1
ATOM 2343 O O . MET A 1 289 ? -11.310 -8.797 13.309 1.00 94.75 289 MET A O 1
ATOM 2347 N N . LEU A 1 290 ? -11.297 -9.993 11.404 1.00 93.81 290 LEU A N 1
ATOM 2348 C CA . LEU A 1 290 ? -12.673 -10.488 11.484 1.00 93.81 290 LEU A CA 1
ATOM 2349 C C . LEU A 1 290 ? -12.784 -11.710 12.404 1.00 93.81 290 LEU A C 1
ATOM 2351 O O . LEU A 1 290 ? -13.812 -11.878 13.062 1.00 93.81 290 LEU A O 1
ATOM 2355 N N . ASP A 1 291 ? -11.729 -12.520 12.470 1.00 85.88 291 ASP A N 1
ATOM 2356 C CA . ASP A 1 291 ? -11.659 -13.701 13.323 1.00 85.88 291 ASP A CA 1
ATOM 2357 C C . ASP A 1 291 ? -11.615 -13.297 14.817 1.00 85.88 291 ASP A C 1
ATOM 2359 O O . ASP A 1 291 ? -11.109 -12.231 15.204 1.00 85.88 291 ASP A O 1
ATOM 2363 N N . ARG A 1 292 ? -12.257 -14.106 15.668 1.00 59.97 292 ARG A N 1
ATOM 2364 C CA . ARG A 1 292 ? -12.387 -13.877 17.116 1.00 59.97 292 ARG A CA 1
ATOM 2365 C C . ARG A 1 292 ? -11.376 -14.700 17.892 1.00 59.97 292 ARG A C 1
ATOM 2367 O O . ARG A 1 292 ? -11.360 -15.929 17.681 1.00 59.97 292 ARG A O 1
#

Sequence (292 aa):
MEQPETDRVASIFYFERVINIFVAAPVSSEDRRIYSGRMSWLITYPQTAIPEDLAQRLAKSSNTIYCPLRFLEPLPLDARQRADLLAYDRLIITSNFALRVFLSDIARPWADMHPHGTLLVLSQAMLRKIRDEDSLAHIHVHIPQSENRESLLELLHSLPNDRTALLCGDIALRGTRLPERVRSIPIYTNQWNENHEQQAARIITNAMSIVHRPDHGDARDVITRILVTSPSAYRRLWRLRERLPECFSDRPELFALGPSTAQETRIHAETAKTPADHRDVLRKTIELMLDR

pLDDT: mean 81.5, std 21.32, range [21.59, 97.94]